Protein AF-A0A3N7GRU8-F1 (afdb_monomer_lite)

Radius of gyration: 23.76 Å; chains: 1; bounding box: 49×45×77 Å

Structure (mmCIF, N/CA/C/O backbone):
data_AF-A0A3N7GRU8-F1
#
_entry.id   AF-A0A3N7GRU8-F1
#
loop_
_atom_site.group_PDB
_atom_site.id
_atom_site.type_symbol
_atom_site.label_atom_id
_atom_site.label_alt_id
_atom_site.label_comp_id
_atom_site.label_asym_id
_atom_site.label_entity_id
_atom_site.label_seq_id
_atom_site.pdbx_PDB_ins_code
_atom_site.Cartn_x
_atom_site.Cartn_y
_atom_site.Cartn_z
_atom_site.occupancy
_atom_site.B_iso_or_equiv
_atom_site.auth_seq_id
_atom_site.auth_comp_id
_atom_site.auth_asym_id
_atom_site.auth_atom_id
_atom_site.pdbx_PDB_model_num
ATOM 1 N N . MET A 1 1 ? 17.981 -26.251 4.795 1.00 29.33 1 MET A N 1
ATOM 2 C CA . MET A 1 1 ? 17.442 -25.760 6.079 1.00 29.33 1 MET A CA 1
ATOM 3 C C . MET A 1 1 ? 16.921 -24.358 5.815 1.00 29.33 1 MET A C 1
ATOM 5 O O . MET A 1 1 ? 17.689 -23.409 5.862 1.00 29.33 1 MET A O 1
ATOM 9 N N . GLU A 1 2 ? 15.666 -24.255 5.375 1.00 25.30 2 GLU A N 1
ATOM 10 C CA . GLU A 1 2 ? 15.032 -22.974 5.049 1.00 25.30 2 GLU A CA 1
ATOM 11 C C . GLU A 1 2 ? 14.758 -22.205 6.341 1.00 25.30 2 GLU A C 1
ATOM 13 O O . GLU A 1 2 ? 13.926 -22.610 7.155 1.00 25.30 2 GLU A O 1
ATOM 18 N N . PHE A 1 3 ? 15.445 -21.082 6.529 1.00 23.91 3 PHE A N 1
ATOM 19 C CA . PHE A 1 3 ? 15.007 -20.066 7.474 1.00 23.91 3 PHE A CA 1
ATOM 20 C C . PHE A 1 3 ? 13.779 -19.379 6.874 1.00 23.91 3 PHE A C 1
ATOM 22 O O . PHE A 1 3 ? 13.880 -18.335 6.238 1.00 23.91 3 PHE A O 1
ATOM 29 N N . ARG A 1 4 ? 12.594 -19.966 7.072 1.00 26.34 4 ARG A N 1
ATOM 30 C CA . 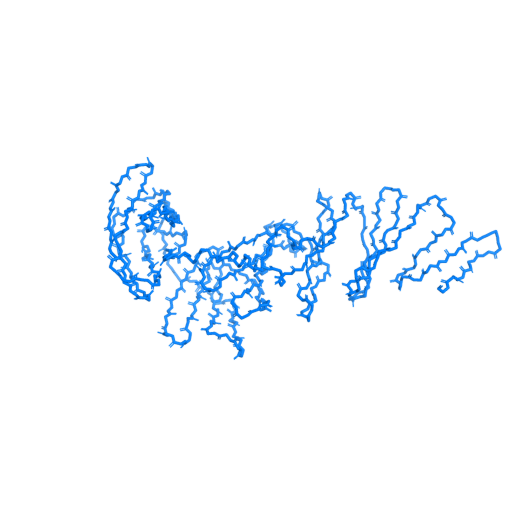ARG A 1 4 ? 11.357 -19.191 6.977 1.00 26.34 4 ARG A CA 1
ATOM 31 C C . ARG A 1 4 ? 11.398 -18.183 8.118 1.00 26.34 4 ARG A C 1
ATOM 33 O O . ARG A 1 4 ? 11.125 -18.531 9.267 1.00 26.34 4 ARG A O 1
ATOM 40 N N . LEU A 1 5 ? 11.775 -16.944 7.808 1.00 29.12 5 LEU A N 1
ATOM 41 C CA . LEU A 1 5 ? 11.426 -15.789 8.625 1.00 29.12 5 LEU A CA 1
ATOM 42 C C . LEU A 1 5 ? 9.904 -15.809 8.743 1.00 29.12 5 LEU A C 1
ATOM 44 O O . LEU A 1 5 ? 9.182 -15.416 7.833 1.00 29.12 5 LEU A O 1
ATOM 48 N N . LYS A 1 6 ? 9.417 -16.376 9.847 1.00 30.95 6 LYS A N 1
ATOM 49 C CA . LYS A 1 6 ? 8.022 -16.281 10.242 1.00 30.95 6 LYS A CA 1
ATOM 50 C C . LYS A 1 6 ? 7.803 -14.794 10.488 1.00 30.95 6 LYS A C 1
ATOM 52 O O . LYS A 1 6 ? 8.246 -14.286 11.519 1.00 30.95 6 LYS A O 1
ATOM 57 N N . ILE A 1 7 ? 7.242 -14.104 9.493 1.00 37.00 7 ILE A N 1
ATOM 58 C CA . ILE A 1 7 ? 6.755 -12.731 9.623 1.00 37.00 7 ILE A CA 1
ATOM 59 C C . ILE A 1 7 ? 5.981 -12.723 10.937 1.00 37.00 7 ILE A C 1
ATOM 61 O O . ILE A 1 7 ? 5.085 -13.547 11.132 1.00 37.00 7 ILE A O 1
ATOM 65 N N . MET A 1 8 ? 6.456 -11.934 11.901 1.00 41.50 8 MET A N 1
ATOM 66 C CA . MET A 1 8 ? 5.817 -11.847 13.204 1.00 41.50 8 MET A CA 1
ATOM 67 C C . MET A 1 8 ? 4.413 -11.315 12.953 1.00 41.50 8 MET A C 1
ATOM 69 O O . MET A 1 8 ? 4.260 -10.148 12.614 1.00 41.50 8 MET A O 1
ATOM 73 N N . GLU A 1 9 ? 3.411 -12.185 13.055 1.00 50.50 9 GLU A N 1
ATOM 74 C CA . GLU A 1 9 ? 2.016 -11.768 13.081 1.00 50.50 9 GLU A CA 1
ATOM 75 C C . GLU A 1 9 ? 1.869 -10.768 14.229 1.00 50.50 9 GLU A C 1
ATOM 77 O O . GLU A 1 9 ? 2.148 -11.095 15.389 1.00 50.50 9 GLU A O 1
ATOM 82 N N . GLU A 1 10 ? 1.482 -9.535 13.907 1.00 60.38 10 GLU A N 1
ATOM 83 C CA . GLU A 1 10 ? 0.984 -8.609 14.912 1.00 60.38 10 GLU A CA 1
ATOM 84 C C . GLU A 1 10 ? -0.177 -9.300 15.630 1.00 60.38 10 GLU A C 1
ATOM 86 O O . GLU A 1 10 ? -1.157 -9.731 15.023 1.00 60.38 10 GLU A O 1
ATOM 91 N N . ILE A 1 11 ? -0.037 -9.485 16.940 1.00 71.25 11 ILE A N 1
ATOM 92 C CA . ILE A 1 11 ? -1.027 -10.233 17.725 1.00 71.25 11 ILE A CA 1
ATOM 93 C C . ILE A 1 11 ? -2.314 -9.437 17.880 1.00 71.25 11 ILE A C 1
ATOM 95 O O . ILE A 1 11 ? -3.387 -10.007 18.101 1.00 71.25 11 ILE A O 1
ATOM 99 N N . PHE A 1 12 ? -2.211 -8.117 17.771 1.00 81.31 12 PHE A N 1
ATOM 100 C CA . PHE A 1 12 ? -3.354 -7.237 17.742 1.00 81.31 12 PHE A CA 1
ATOM 101 C C . PHE A 1 12 ? -3.076 -5.981 16.917 1.00 81.31 12 PHE A C 1
ATOM 103 O O . PHE A 1 12 ? -1.952 -5.484 16.895 1.00 81.31 12 PHE A O 1
ATOM 110 N N . THR A 1 13 ? -4.140 -5.446 16.325 1.00 86.88 13 THR A N 1
ATOM 111 C CA . THR A 1 13 ? -4.156 -4.198 15.555 1.00 86.88 13 THR A CA 1
ATOM 112 C C . THR A 1 13 ? -5.256 -3.303 16.113 1.00 86.88 13 THR A C 1
ATOM 114 O O . THR A 1 13 ? -6.341 -3.791 16.442 1.00 86.88 13 THR A O 1
ATOM 117 N N . ILE A 1 14 ? -4.987 -2.001 16.226 1.00 89.31 14 ILE A N 1
ATOM 118 C CA . ILE A 1 14 ? -5.961 -0.999 16.676 1.00 89.31 14 ILE A CA 1
ATOM 119 C C . ILE A 1 14 ? -6.369 -0.141 15.483 1.00 89.31 14 ILE A C 1
ATOM 121 O O . ILE A 1 14 ? -5.513 0.449 14.831 1.00 89.31 14 ILE A O 1
ATOM 125 N N . LEU A 1 15 ? -7.673 -0.067 15.230 1.00 90.06 15 LEU A N 1
ATOM 126 C CA . LEU A 1 15 ? -8.269 0.669 14.124 1.00 90.06 15 LEU A CA 1
ATOM 127 C C . LEU A 1 15 ? -9.343 1.653 14.611 1.00 90.06 15 LEU A C 1
ATOM 129 O O . LEU A 1 15 ? -10.110 1.309 15.509 1.00 90.06 15 LEU A O 1
ATOM 133 N N . PRO A 1 16 ? -9.448 2.852 14.022 1.00 91.38 16 PRO A N 1
ATOM 134 C CA . PRO A 1 16 ? -8.510 3.405 13.047 1.00 91.38 16 PRO A CA 1
ATOM 135 C C . PRO A 1 16 ? -7.148 3.690 13.707 1.00 91.38 16 PRO A C 1
ATOM 137 O O . PRO A 1 16 ? -7.087 3.996 14.897 1.00 91.38 16 PRO A O 1
ATOM 140 N N . SER A 1 17 ? -6.050 3.636 12.957 1.00 91.25 17 SER A N 1
ATOM 141 C CA . SER A 1 17 ? -4.728 4.047 13.463 1.00 91.25 17 SER A CA 1
ATOM 142 C C . SER A 1 17 ? -4.674 5.550 13.755 1.00 91.25 17 SER A C 1
ATOM 144 O O . SER A 1 17 ? -3.865 6.014 14.559 1.00 91.25 17 SER A O 1
ATOM 146 N N . ARG A 1 18 ? -5.580 6.329 13.157 1.00 92.00 18 ARG A N 1
ATOM 147 C CA . ARG A 1 18 ? -5.782 7.750 13.441 1.00 92.00 18 ARG A CA 1
ATOM 148 C C . ARG A 1 18 ? -7.270 8.049 13.583 1.00 92.00 18 ARG A C 1
ATOM 150 O O . ARG A 1 18 ? -8.024 7.902 12.631 1.00 92.00 18 ARG A O 1
ATOM 157 N N . GLY A 1 19 ? -7.717 8.477 14.756 1.00 91.00 19 GLY A N 1
ATOM 158 C CA . GLY A 1 19 ? -9.131 8.738 15.040 1.00 91.00 19 GLY A CA 1
ATOM 159 C C . GLY A 1 19 ? -9.387 10.092 15.686 1.00 91.00 19 GLY A C 1
ATOM 160 O O . GLY A 1 19 ? -8.471 10.876 15.932 1.00 91.00 19 GLY A O 1
ATOM 161 N N . TYR A 1 20 ? -10.657 10.362 15.968 1.00 90.25 20 TYR A N 1
ATOM 162 C CA . TYR A 1 20 ? -11.122 11.596 16.609 1.00 90.25 20 TYR A CA 1
ATOM 163 C C . TYR A 1 20 ? -11.608 11.337 18.041 1.00 90.25 20 TYR A C 1
ATOM 165 O O . TYR A 1 20 ? -11.943 10.212 18.401 1.00 90.25 20 TYR A O 1
ATOM 173 N N . GLN A 1 21 ? -11.707 12.385 18.866 1.00 88.06 21 GLN A N 1
ATOM 174 C CA . GLN A 1 21 ? -12.034 12.260 20.301 1.00 88.06 21 GLN A CA 1
ATOM 175 C C . GLN A 1 21 ? -13.398 11.616 20.603 1.00 88.06 21 GLN A C 1
ATOM 177 O O . GLN A 1 21 ? -13.649 11.195 21.728 1.00 88.06 21 GLN A O 1
ATOM 182 N N . ASN A 1 22 ? -14.317 11.614 19.638 1.00 86.69 22 ASN A N 1
ATOM 183 C CA . ASN A 1 22 ? -15.662 11.056 19.770 1.00 86.69 22 ASN A CA 1
ATOM 184 C C . ASN A 1 22 ? -15.859 9.754 18.976 1.00 86.69 22 ASN A C 1
ATOM 186 O O . ASN A 1 22 ? -17.000 9.348 18.763 1.00 86.69 22 ASN A O 1
ATOM 190 N N . GLU A 1 23 ? -14.777 9.131 18.512 1.00 85.94 23 GLU A N 1
ATOM 191 C CA . GLU A 1 23 ? -14.817 7.855 17.801 1.00 85.94 23 GLU A CA 1
ATOM 192 C C . GLU A 1 23 ? -14.491 6.674 18.718 1.00 85.94 23 GLU A C 1
ATOM 194 O O . GLU A 1 23 ? -13.892 6.822 19.782 1.00 85.94 23 GLU A O 1
ATOM 199 N N . LYS A 1 24 ? -14.908 5.482 18.285 1.00 85.38 24 LYS A N 1
ATOM 200 C CA . LYS A 1 24 ? -14.564 4.216 18.932 1.00 85.38 24 LYS A CA 1
ATOM 201 C C . LYS A 1 24 ? -13.338 3.630 18.246 1.00 85.38 24 LYS A C 1
ATOM 203 O O . LYS A 1 24 ? -13.230 3.723 17.028 1.00 85.38 24 LYS A O 1
ATOM 208 N N . PHE A 1 25 ? -12.463 2.985 19.007 1.00 87.69 25 PHE A N 1
ATOM 209 C CA . PHE A 1 25 ? -11.350 2.232 18.437 1.00 87.69 25 PHE A CA 1
ATOM 210 C C . PHE A 1 25 ? -11.636 0.736 18.579 1.00 87.69 25 PHE A C 1
ATOM 212 O O . PHE A 1 25 ? -12.027 0.240 19.639 1.00 87.69 25 PHE A O 1
ATOM 219 N N . GLN A 1 26 ? -11.484 0.016 17.479 1.00 88.12 26 GLN A N 1
ATOM 220 C CA . GLN A 1 26 ? -11.642 -1.423 17.378 1.00 88.12 26 GLN A CA 1
ATOM 221 C C . GLN A 1 26 ? -10.275 -2.086 17.499 1.00 88.12 26 GLN A C 1
ATOM 223 O O . GLN A 1 26 ? -9.286 -1.621 16.945 1.00 88.12 26 GLN A O 1
ATOM 228 N N . ILE A 1 27 ? -10.232 -3.196 18.218 1.00 86.25 27 ILE A N 1
ATOM 229 C CA . ILE A 1 27 ? -9.053 -4.028 18.393 1.00 86.25 27 ILE A CA 1
ATOM 230 C C . ILE A 1 27 ? -9.346 -5.365 17.761 1.00 86.25 27 ILE A C 1
ATOM 232 O O . ILE A 1 27 ? -10.199 -6.116 18.244 1.00 86.25 27 ILE A O 1
ATOM 236 N N . LYS A 1 28 ? -8.603 -5.660 16.702 1.00 84.19 28 LYS A N 1
ATOM 237 C CA . LYS A 1 28 ? -8.534 -7.006 16.157 1.00 84.19 28 LYS A CA 1
ATOM 238 C C . LYS A 1 28 ? -7.415 -7.741 16.866 1.00 84.19 28 LYS A C 1
ATOM 240 O O . LYS A 1 28 ? -6.328 -7.187 16.981 1.00 84.19 28 LYS A O 1
ATOM 245 N N . SER A 1 29 ? -7.654 -8.960 17.334 1.00 82.19 29 SER A N 1
ATOM 246 C CA . SER A 1 29 ? -6.589 -9.792 17.891 1.00 82.19 29 SER A CA 1
ATOM 247 C C . SER A 1 29 ? -6.731 -11.243 17.465 1.00 82.19 29 SER A C 1
ATOM 249 O O . SER A 1 29 ? -7.834 -11.781 17.384 1.00 82.19 29 SER A O 1
ATOM 251 N N . SER A 1 30 ? -5.592 -11.884 17.210 1.00 78.06 30 SER A N 1
ATOM 252 C CA . SER A 1 30 ? -5.518 -13.318 16.930 1.00 78.06 30 SER A CA 1
ATOM 253 C C . SER A 1 30 ? -5.540 -14.175 18.199 1.00 78.06 30 SER A C 1
ATOM 255 O O . SER A 1 30 ? -5.560 -15.398 18.096 1.00 78.06 30 SER A O 1
ATOM 257 N N . GLN A 1 31 ? -5.515 -13.565 19.394 1.00 78.69 31 GLN A N 1
ATOM 258 C CA . GLN A 1 31 ? -5.463 -14.279 20.670 1.00 78.69 31 GLN A CA 1
ATOM 259 C C . GLN A 1 31 ? -6.342 -13.631 21.736 1.00 78.69 31 GLN A C 1
ATOM 261 O O . GLN A 1 31 ? -6.412 -12.409 21.866 1.00 78.69 31 GLN A O 1
ATOM 266 N N . SER A 1 32 ? -6.957 -14.462 22.572 1.00 81.69 32 SER A N 1
ATOM 267 C CA . SER A 1 32 ? -7.778 -14.011 23.691 1.00 81.69 32 SER A CA 1
ATOM 268 C C . SER A 1 32 ? -6.979 -13.930 24.995 1.00 81.69 32 SER A C 1
ATOM 270 O O . SER A 1 32 ? -6.086 -14.735 25.257 1.00 81.69 32 SER A O 1
ATOM 272 N N . GLY A 1 33 ? -7.332 -12.972 25.851 1.00 81.75 33 GLY A N 1
ATOM 273 C CA . GLY A 1 33 ? -6.882 -12.902 27.240 1.00 81.75 33 GLY A CA 1
ATOM 274 C C . GLY A 1 33 ? -5.521 -12.248 27.478 1.00 81.75 33 GLY A C 1
ATOM 275 O O . GLY A 1 33 ? -5.103 -12.192 28.637 1.00 81.75 33 GLY A O 1
ATOM 276 N N . GLN A 1 34 ? -4.851 -11.721 26.448 1.00 84.69 34 GLN A N 1
ATOM 277 C CA . GLN A 1 34 ? -3.586 -11.005 26.631 1.00 84.69 34 GLN A CA 1
ATOM 278 C C . GLN A 1 34 ? -3.826 -9.633 27.255 1.00 84.69 34 GLN A C 1
ATOM 280 O O . GLN A 1 34 ? -4.666 -8.877 26.773 1.00 84.69 34 GLN A O 1
ATOM 285 N N . GLU A 1 35 ? -3.085 -9.301 28.315 1.00 89.75 35 GLU A N 1
ATOM 286 C CA . GLU A 1 35 ? -3.116 -7.958 28.895 1.00 89.75 35 GLU A CA 1
ATOM 287 C C . GLU A 1 35 ? -2.269 -7.010 28.036 1.00 89.75 35 GLU A C 1
ATOM 289 O O . GLU A 1 35 ? -1.092 -7.260 27.768 1.00 89.75 35 GLU A O 1
ATOM 294 N N . VAL A 1 36 ? -2.893 -5.928 27.586 1.00 89.56 36 VAL A N 1
ATOM 295 C CA . VAL A 1 36 ? -2.272 -4.872 26.793 1.00 89.56 36 VAL A CA 1
ATOM 296 C C . VAL A 1 36 ? -2.302 -3.593 27.612 1.00 89.56 36 VAL A C 1
ATOM 298 O O . VAL A 1 36 ? -3.345 -3.192 28.132 1.00 89.56 36 VAL A O 1
ATOM 301 N N . HIS A 1 37 ? -1.145 -2.956 27.730 1.00 91.56 37 HIS A N 1
ATOM 302 C CA . HIS A 1 37 ? -0.928 -1.733 28.486 1.00 91.56 37 HIS A CA 1
ATOM 303 C C . HIS A 1 37 ? -0.916 -0.549 27.530 1.00 91.56 37 HIS A C 1
ATOM 305 O O . HIS A 1 37 ? -0.207 -0.561 26.526 1.00 91.56 37 HIS A O 1
ATOM 311 N N . LEU A 1 38 ? -1.698 0.479 27.836 1.00 91.81 38 LEU A N 1
ATOM 312 C CA . LEU A 1 38 ? -1.800 1.672 27.013 1.00 91.81 38 LEU A CA 1
ATOM 313 C C . LEU A 1 38 ? -0.924 2.784 27.585 1.00 91.81 38 LEU A C 1
ATOM 315 O O . LEU A 1 38 ? -1.073 3.139 28.755 1.00 91.81 38 LEU A O 1
ATOM 319 N N . TYR A 1 39 ? -0.082 3.370 26.741 1.00 92.81 39 TYR A N 1
ATOM 320 C CA . TYR A 1 39 ? 0.816 4.465 27.083 1.00 92.81 39 TYR A CA 1
ATOM 321 C C . TYR A 1 39 ? 0.519 5.716 26.263 1.00 92.81 39 TYR A C 1
ATOM 323 O O . TYR A 1 39 ? 0.214 5.625 25.075 1.00 92.81 39 TYR A O 1
ATOM 331 N N . ARG A 1 40 ? 0.680 6.886 26.884 1.00 92.75 40 ARG A N 1
ATOM 332 C CA . ARG A 1 40 ? 0.706 8.201 26.231 1.00 92.75 40 ARG A CA 1
ATOM 333 C C . ARG A 1 40 ? 1.871 8.991 26.804 1.00 92.75 40 ARG A C 1
ATOM 335 O O . ARG A 1 40 ? 1.988 9.102 28.018 1.00 92.75 40 ARG A O 1
ATOM 342 N N . ASN A 1 41 ? 2.736 9.530 25.946 1.00 87.69 41 ASN A N 1
ATOM 343 C CA . ASN A 1 41 ? 3.934 10.275 26.365 1.00 87.69 41 ASN A CA 1
ATOM 344 C C . ASN A 1 41 ? 4.813 9.518 27.390 1.00 87.69 41 ASN A C 1
ATOM 346 O O . ASN A 1 41 ? 5.414 10.129 28.267 1.00 87.69 41 ASN A O 1
ATOM 350 N N . GLY A 1 42 ? 4.867 8.185 27.297 1.00 87.12 42 GLY A N 1
ATOM 351 C CA . GLY A 1 42 ? 5.626 7.325 28.214 1.00 87.12 42 GLY A CA 1
ATOM 352 C C . GLY A 1 42 ? 4.906 6.951 29.517 1.00 87.12 42 GLY A C 1
ATOM 353 O O . GLY A 1 42 ? 5.380 6.069 30.228 1.00 87.12 42 GLY A O 1
ATOM 354 N N . GLU A 1 43 ? 3.748 7.540 29.816 1.00 91.38 43 GLU A N 1
ATOM 355 C CA . GLU A 1 43 ? 2.958 7.218 31.008 1.00 91.38 43 GLU A CA 1
ATOM 356 C C . GLU A 1 43 ? 1.873 6.190 30.693 1.00 91.38 43 GLU A C 1
ATOM 358 O O . GLU A 1 43 ? 1.177 6.304 29.681 1.00 91.38 43 GLU A O 1
ATOM 363 N N . GLN A 1 44 ? 1.705 5.188 31.562 1.00 92.19 44 GLN A N 1
ATOM 364 C CA . GLN A 1 44 ? 0.621 4.219 31.418 1.00 92.19 44 GLN A CA 1
ATOM 365 C C . GLN A 1 44 ? -0.708 4.879 31.803 1.00 92.19 44 GLN A C 1
ATOM 367 O O . GLN A 1 44 ? -0.915 5.264 32.950 1.00 92.19 44 GLN A O 1
ATOM 372 N N . VAL A 1 45 ? -1.626 4.956 30.847 1.00 90.88 45 VAL A N 1
ATOM 373 C CA . VAL A 1 45 ? -2.934 5.616 30.988 1.00 90.88 45 VAL A CA 1
ATOM 374 C C . VAL A 1 45 ? -4.097 4.630 31.034 1.00 90.88 45 VAL A C 1
ATOM 376 O O . VAL A 1 45 ? -5.222 5.009 31.341 1.00 90.88 45 VAL A O 1
ATOM 379 N N . GLY A 1 46 ? -3.846 3.353 30.749 1.00 88.56 46 GLY A N 1
ATOM 380 C CA . GLY A 1 46 ? -4.875 2.326 30.811 1.00 88.56 46 GLY A CA 1
ATOM 381 C C . GLY A 1 46 ? -4.340 0.933 30.532 1.00 88.56 46 GLY A C 1
ATOM 382 O O . GLY A 1 46 ? -3.149 0.738 30.283 1.00 88.56 46 GLY A O 1
ATOM 383 N N . LYS A 1 47 ? -5.240 -0.045 30.588 1.00 89.75 47 LYS A N 1
ATOM 384 C CA . LYS A 1 47 ? -4.981 -1.416 30.155 1.00 89.75 47 LYS A CA 1
ATOM 385 C C . LYS A 1 47 ? -6.274 -2.128 29.791 1.00 89.75 47 LYS A C 1
ATOM 387 O O . LYS A 1 47 ? -7.341 -1.768 30.284 1.00 89.75 47 LYS A O 1
ATOM 392 N N . PHE A 1 48 ? -6.169 -3.155 28.964 1.00 85.75 48 PHE A N 1
ATOM 393 C CA . PHE A 1 48 ? -7.295 -3.982 28.547 1.00 85.75 48 PHE A CA 1
ATOM 394 C C . PHE A 1 48 ? -6.841 -5.414 28.281 1.00 85.75 48 PHE A C 1
ATOM 396 O O . PHE A 1 48 ? -5.647 -5.692 28.212 1.00 85.75 48 PHE A O 1
ATOM 403 N N . LYS A 1 49 ? -7.803 -6.328 28.135 1.00 85.56 49 LYS A N 1
ATOM 404 C CA . LYS A 1 49 ? -7.533 -7.695 27.686 1.00 85.56 49 LYS A CA 1
ATOM 405 C C . LYS A 1 49 ? -8.040 -7.891 26.269 1.00 85.56 49 LYS A C 1
ATOM 407 O O . LYS A 1 49 ? -9.177 -7.513 25.986 1.00 85.56 49 LYS A O 1
ATOM 412 N N . THR A 1 50 ? -7.223 -8.493 25.411 1.00 82.94 50 THR A N 1
ATOM 413 C CA . THR A 1 50 ? -7.653 -8.880 24.066 1.00 82.94 50 THR A CA 1
ATOM 414 C C . THR A 1 50 ? -8.753 -9.938 24.139 1.00 82.94 50 THR A C 1
ATOM 416 O O . THR A 1 50 ? -8.852 -10.709 25.100 1.00 82.94 50 THR A O 1
ATOM 419 N N . ARG A 1 51 ? -9.596 -9.976 23.112 1.00 76.88 51 ARG A N 1
ATOM 420 C CA . ARG A 1 51 ? -10.507 -11.086 22.826 1.00 76.88 51 ARG A CA 1
ATOM 421 C C . ARG A 1 51 ? -10.204 -11.557 21.410 1.00 76.88 51 ARG A C 1
ATOM 423 O O . ARG A 1 51 ? -9.756 -10.750 20.599 1.00 76.88 51 ARG A O 1
ATOM 430 N N . GLU A 1 52 ? -10.421 -12.838 21.142 1.00 69.31 52 GLU A N 1
ATOM 431 C CA . GLU A 1 52 ? -10.316 -13.356 19.776 1.00 69.31 52 GLU A CA 1
ATOM 432 C C . GLU A 1 52 ? -11.275 -12.606 18.843 1.00 69.31 52 GLU A C 1
ATOM 434 O O . GLU A 1 52 ? -12.371 -12.215 19.249 1.00 69.31 52 GLU A O 1
ATOM 439 N N . GLU A 1 53 ? -10.822 -12.405 17.606 1.00 66.81 53 GLU A N 1
ATOM 440 C CA . GLU A 1 53 ? -11.510 -11.681 16.535 1.00 66.81 53 GLU A CA 1
ATOM 441 C C . GLU A 1 53 ? -11.579 -10.173 16.770 1.00 66.81 53 GLU A C 1
ATOM 443 O O . GLU A 1 53 ? -10.637 -9.467 16.410 1.00 66.81 53 GLU A O 1
ATOM 448 N N . LEU A 1 54 ? -12.678 -9.673 17.342 1.00 69.25 54 LEU A N 1
ATOM 449 C CA . LEU A 1 54 ? -12.949 -8.248 17.464 1.00 69.25 54 LEU A CA 1
ATOM 450 C C . LEU A 1 54 ? -13.384 -7.878 18.880 1.00 69.25 54 LEU A C 1
ATOM 452 O O . LEU A 1 54 ? -14.401 -8.337 19.398 1.00 69.25 54 LEU A O 1
ATOM 456 N N . SER A 1 55 ? -12.651 -6.950 19.482 1.00 64.00 55 SER A N 1
ATOM 457 C CA . SER A 1 55 ? -13.086 -6.239 20.681 1.00 64.00 55 SER A CA 1
ATOM 458 C C . SER A 1 55 ? -13.094 -4.746 20.404 1.00 64.00 55 SER A C 1
ATOM 460 O O . SER A 1 55 ? -12.137 -4.210 19.868 1.00 64.00 55 SER A O 1
ATOM 462 N N . SER A 1 56 ? -14.168 -4.044 20.745 1.00 61.84 56 SER A N 1
ATOM 463 C CA . SER A 1 56 ? -14.152 -2.581 20.757 1.00 61.84 56 SER A CA 1
ATOM 464 C C . SER A 1 56 ? -13.648 -2.098 22.106 1.00 61.84 56 SER A C 1
ATOM 466 O O . SER A 1 56 ? -14.151 -2.554 23.138 1.00 61.84 56 SER A O 1
ATOM 468 N N . ILE A 1 57 ? -12.728 -1.138 22.109 1.00 63.03 57 ILE A N 1
ATOM 469 C CA . ILE A 1 57 ? -12.517 -0.325 23.298 1.00 63.03 57 ILE A CA 1
ATOM 470 C C . ILE A 1 57 ? -13.241 0.988 23.098 1.00 63.03 57 ILE A C 1
ATOM 472 O O . ILE A 1 57 ? -12.889 1.814 22.255 1.00 63.03 57 ILE A O 1
ATOM 476 N N . ASP A 1 58 ? -14.255 1.177 23.933 1.00 55.69 58 ASP A N 1
ATOM 477 C CA . ASP A 1 58 ? -14.770 2.502 24.211 1.00 55.69 58 ASP A CA 1
ATOM 478 C C . ASP A 1 58 ? -13.739 3.214 25.079 1.00 55.69 58 ASP A C 1
ATOM 480 O O . ASP A 1 58 ? -13.783 3.209 26.307 1.00 55.69 58 ASP A O 1
ATOM 484 N N . PHE A 1 59 ? -12.778 3.828 24.404 1.00 61.03 59 PHE A N 1
ATOM 485 C CA . PHE A 1 59 ? -11.875 4.813 24.972 1.00 61.03 59 PHE A CA 1
ATOM 486 C C . PHE A 1 59 ? -12.625 6.131 25.188 1.00 61.03 59 PHE A C 1
ATOM 488 O O . PHE A 1 59 ? -12.192 7.202 24.764 1.00 61.03 59 PHE A O 1
ATOM 495 N N . HIS A 1 60 ? -13.792 6.056 25.826 1.00 52.03 60 HIS A N 1
ATOM 496 C CA . HIS A 1 60 ? -14.410 7.235 26.394 1.00 52.03 60 HIS A CA 1
ATOM 497 C C . HIS A 1 60 ? -13.400 7.773 27.415 1.00 52.03 60 HIS A C 1
ATOM 499 O O . HIS A 1 60 ? -12.979 7.039 28.301 1.00 52.03 60 HIS A O 1
ATOM 505 N N . ASP A 1 61 ? -12.933 9.004 27.195 1.00 65.75 61 ASP A N 1
ATOM 506 C CA . ASP A 1 61 ? -11.957 9.754 28.007 1.00 65.75 61 ASP A CA 1
ATOM 507 C C . ASP A 1 61 ? -10.481 9.711 27.573 1.00 65.75 61 ASP A C 1
ATOM 509 O O . ASP A 1 61 ? -9.638 10.331 28.232 1.00 65.75 61 ASP A O 1
ATOM 513 N N . LEU A 1 62 ? -10.129 9.096 26.435 1.00 77.25 62 LEU A N 1
ATOM 514 C CA . LEU A 1 62 ? -8.793 9.336 25.883 1.00 77.25 62 LEU A CA 1
ATOM 515 C C . LEU A 1 62 ? -8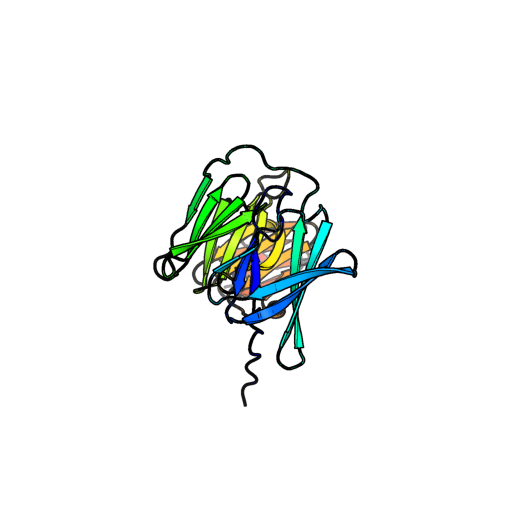.682 10.754 25.303 1.00 77.25 62 LEU A C 1
ATOM 517 O O . LEU A 1 62 ? -9.475 11.205 24.476 1.00 77.25 62 LEU A O 1
ATOM 521 N N . GLN A 1 63 ? -7.668 11.478 25.766 1.00 87.25 63 GLN A N 1
ATOM 522 C CA . GLN A 1 63 ? -7.343 12.810 25.277 1.00 87.25 63 GLN A CA 1
ATOM 523 C C . GLN A 1 63 ? -6.638 12.741 23.918 1.00 87.25 63 GLN A C 1
ATOM 525 O O . GLN A 1 63 ? -6.094 11.718 23.520 1.00 87.25 63 GLN A O 1
ATOM 530 N N . ALA A 1 64 ? -6.586 13.869 23.214 1.00 91.38 64 ALA A N 1
ATOM 531 C CA . ALA A 1 64 ? -5.835 13.950 21.967 1.00 91.38 64 ALA A CA 1
ATOM 532 C C . ALA A 1 64 ? -4.335 13.684 22.186 1.00 91.38 64 ALA A C 1
ATOM 534 O O . ALA A 1 64 ? -3.748 14.161 23.161 1.00 91.38 64 ALA A O 1
ATOM 535 N N . GLY A 1 65 ? -3.701 12.956 21.275 1.00 92.81 65 GLY A N 1
ATOM 536 C CA . GLY A 1 65 ? -2.276 12.646 21.321 1.00 92.81 65 GLY A CA 1
ATOM 537 C C . GLY A 1 65 ? -1.933 11.291 20.716 1.00 92.81 65 GLY A C 1
ATOM 538 O O . GLY A 1 65 ? -2.801 10.579 20.212 1.00 92.81 65 GLY A O 1
ATOM 539 N N . SER A 1 66 ? -0.648 10.953 20.778 1.00 94.25 66 SER A N 1
ATOM 540 C CA . SER A 1 66 ? -0.117 9.673 20.312 1.00 94.25 66 SER A CA 1
ATOM 541 C C . SER A 1 66 ? -0.124 8.646 21.435 1.00 94.25 66 SER A C 1
ATOM 543 O O . SER A 1 66 ? 0.281 8.936 22.565 1.00 94.25 66 SER A O 1
ATOM 545 N N . TYR A 1 67 ? -0.558 7.442 21.095 1.00 93.12 67 TYR A N 1
ATOM 546 C CA . TYR A 1 67 ? -0.686 6.322 22.005 1.00 93.12 67 TYR A CA 1
ATOM 547 C C . TYR A 1 67 ? 0.108 5.122 21.508 1.00 93.12 67 TYR A C 1
ATOM 549 O O . TYR A 1 67 ? 0.175 4.856 20.307 1.00 93.12 67 TYR A O 1
ATOM 557 N N . SER A 1 68 ? 0.643 4.364 22.459 1.00 93.00 68 SER A N 1
ATOM 558 C CA . SER A 1 68 ? 1.255 3.060 22.220 1.00 93.00 68 SER A CA 1
ATOM 559 C C . SER A 1 68 ? 0.563 2.027 23.096 1.00 93.00 68 SER A C 1
ATOM 561 O O . SER A 1 68 ? 0.590 2.120 24.322 1.00 93.00 68 SER A O 1
ATOM 563 N N . ALA A 1 69 ? -0.069 1.039 22.478 1.00 91.12 69 ALA A N 1
ATOM 564 C CA . ALA A 1 69 ? -0.574 -0.145 23.152 1.00 91.12 69 ALA A CA 1
ATOM 565 C C . ALA A 1 69 ? 0.514 -1.216 23.110 1.00 91.12 69 ALA A C 1
ATOM 567 O O . ALA A 1 69 ? 0.978 -1.553 22.027 1.00 91.12 69 ALA A O 1
ATOM 568 N N . ILE A 1 70 ? 0.942 -1.722 24.264 1.00 91.50 70 ILE A N 1
ATOM 569 C CA . ILE A 1 70 ? 2.099 -2.610 24.398 1.00 91.50 70 ILE A CA 1
ATOM 570 C C . ILE A 1 70 ? 1.701 -3.880 25.149 1.00 91.50 70 ILE A C 1
ATOM 572 O O . ILE A 1 70 ? 1.040 -3.822 26.185 1.00 91.50 70 ILE A O 1
ATOM 576 N N . THR A 1 71 ? 2.149 -5.033 24.663 1.00 89.31 71 THR A N 1
ATOM 577 C CA . THR A 1 71 ? 2.102 -6.299 25.403 1.00 89.31 71 THR A CA 1
ATOM 578 C C . THR A 1 71 ? 3.424 -7.046 25.269 1.00 89.31 71 THR A C 1
ATOM 580 O O . THR A 1 71 ? 4.208 -6.789 24.353 1.00 89.31 71 THR A O 1
ATOM 583 N N . ILE A 1 72 ? 3.690 -7.962 26.196 1.00 86.06 72 ILE A N 1
ATOM 584 C CA . ILE A 1 72 ? 4.874 -8.820 26.161 1.00 86.06 72 ILE A CA 1
ATOM 585 C C . ILE A 1 72 ? 4.400 -10.247 25.948 1.00 86.06 72 ILE A C 1
ATOM 587 O O . ILE A 1 72 ? 3.710 -10.813 26.794 1.00 86.06 72 ILE A O 1
ATOM 591 N N . GLN A 1 73 ? 4.823 -10.852 24.844 1.00 79.56 73 GLN A N 1
ATOM 592 C CA . GLN A 1 73 ? 4.529 -12.246 24.556 1.00 79.56 73 GLN A CA 1
ATOM 593 C C . GLN A 1 73 ? 5.821 -12.997 24.246 1.00 79.56 73 GLN A C 1
ATOM 595 O O . GLN A 1 73 ? 6.611 -12.579 23.403 1.00 79.56 73 GLN A O 1
ATOM 600 N N . ASN A 1 74 ? 6.054 -14.113 24.942 1.00 81.69 74 ASN A N 1
ATOM 601 C CA . ASN A 1 74 ? 7.245 -14.954 24.759 1.00 81.69 74 ASN A CA 1
ATOM 602 C C . ASN A 1 74 ? 8.568 -14.162 24.833 1.00 81.69 74 ASN A C 1
ATOM 604 O O . ASN A 1 74 ? 9.493 -14.402 24.059 1.00 81.69 74 ASN A O 1
ATOM 608 N N . GLY A 1 75 ? 8.638 -13.175 25.734 1.00 79.00 75 GLY A N 1
ATOM 609 C CA . GLY A 1 75 ? 9.806 -12.303 25.900 1.00 79.00 75 GLY A CA 1
ATOM 610 C C . GLY A 1 75 ? 9.989 -11.244 24.806 1.00 79.00 75 GLY A C 1
ATOM 611 O O . GLY A 1 75 ? 10.980 -10.521 24.839 1.00 79.00 75 GLY A O 1
ATOM 612 N N . LYS A 1 76 ? 9.055 -11.124 23.853 1.00 82.06 76 LYS A N 1
ATOM 613 C CA . LYS A 1 76 ? 9.048 -10.076 22.829 1.00 82.06 76 LYS A CA 1
ATOM 614 C C . LYS A 1 76 ? 8.031 -8.997 23.169 1.00 82.06 76 LYS A C 1
ATOM 616 O O . LYS A 1 76 ? 6.879 -9.300 23.474 1.00 82.06 76 LYS A O 1
ATOM 621 N N . THR A 1 77 ? 8.461 -7.746 23.070 1.00 83.56 77 THR A N 1
ATOM 622 C CA . THR A 1 77 ? 7.572 -6.587 23.141 1.00 83.56 77 THR A CA 1
ATOM 623 C C . THR A 1 77 ? 6.860 -6.426 21.809 1.00 83.56 77 THR A C 1
ATOM 625 O O . THR A 1 77 ? 7.503 -6.352 20.763 1.00 83.56 77 THR A O 1
ATOM 628 N N . LEU A 1 78 ? 5.538 -6.367 21.860 1.00 84.19 78 LEU A N 1
ATOM 629 C CA . LEU A 1 78 ? 4.675 -6.110 20.718 1.00 84.19 78 LEU A CA 1
ATOM 630 C C . LEU A 1 78 ? 3.922 -4.821 20.978 1.00 84.19 78 LEU A C 1
ATOM 632 O O . LEU A 1 78 ? 3.473 -4.585 22.102 1.00 84.19 78 LEU A O 1
ATOM 636 N N . SER A 1 79 ? 3.792 -3.996 19.947 1.00 87.75 79 SER A N 1
ATOM 637 C CA . SER A 1 79 ? 3.201 -2.675 20.081 1.00 87.75 79 SER A CA 1
ATOM 638 C C . SER A 1 79 ? 2.334 -2.319 18.887 1.00 87.75 79 SER A C 1
ATOM 640 O O . SER A 1 79 ? 2.784 -2.483 17.758 1.00 87.75 79 SER A O 1
ATOM 642 N N . ALA A 1 80 ? 1.164 -1.739 19.143 1.00 88.00 80 ALA A N 1
ATOM 643 C CA . ALA A 1 80 ? 0.381 -1.027 18.140 1.00 88.00 80 ALA A CA 1
ATOM 644 C C . ALA A 1 80 ? 0.341 0.460 18.504 1.00 88.00 80 ALA A C 1
ATOM 646 O O . ALA A 1 80 ? 0.051 0.819 19.649 1.00 88.00 80 ALA A O 1
ATOM 647 N N . ASN A 1 81 ? 0.630 1.324 17.534 1.00 90.81 81 ASN A N 1
ATOM 648 C CA . ASN A 1 81 ? 0.571 2.771 17.716 1.00 90.81 81 ASN A CA 1
ATOM 649 C C . ASN A 1 81 ? -0.695 3.327 17.072 1.00 90.81 81 ASN A C 1
ATOM 651 O O . ASN A 1 81 ? -1.073 2.903 15.984 1.00 90.81 81 ASN A O 1
ATOM 655 N N . PHE A 1 82 ? -1.319 4.298 17.729 1.00 91.56 82 PHE A N 1
ATOM 656 C CA . PHE A 1 82 ? -2.449 5.027 17.165 1.00 91.56 82 PHE A CA 1
ATOM 657 C C . PHE A 1 82 ? -2.472 6.475 17.655 1.00 91.56 82 PHE A C 1
ATOM 659 O O . PHE A 1 82 ? -1.809 6.839 18.629 1.00 91.56 82 PHE A O 1
ATOM 666 N N . GLN A 1 83 ? -3.229 7.318 16.965 1.00 93.62 83 GLN A N 1
ATOM 667 C CA . GLN A 1 83 ? -3.310 8.748 17.226 1.00 93.62 83 GLN A CA 1
ATOM 668 C C . GLN A 1 83 ? -4.759 9.188 17.403 1.00 93.62 83 GLN A C 1
ATOM 670 O O . GLN A 1 83 ? -5.640 8.804 16.638 1.00 93.62 83 GLN A O 1
ATOM 675 N N . ILE A 1 84 ? -4.990 10.046 18.394 1.00 92.44 84 ILE A N 1
ATOM 676 C CA . ILE A 1 84 ? -6.261 10.738 18.590 1.00 92.44 84 ILE A CA 1
ATOM 677 C C . ILE A 1 84 ? -6.056 12.210 18.258 1.00 92.44 84 ILE A C 1
ATOM 679 O O . ILE A 1 84 ? -5.288 12.910 18.920 1.00 92.44 84 ILE A O 1
ATOM 683 N N . GLU A 1 85 ? -6.755 12.692 17.242 1.00 92.44 85 GLU A N 1
ATOM 684 C CA . GLU A 1 85 ? -6.722 14.091 16.838 1.00 92.44 85 GLU A CA 1
ATOM 685 C C . GLU A 1 85 ? -7.417 14.994 17.865 1.00 92.44 85 GLU A C 1
ATOM 687 O O . GLU A 1 85 ? -8.434 14.599 18.443 1.00 92.44 85 GLU A O 1
ATOM 692 N N . PRO A 1 86 ? -6.947 16.242 18.063 1.00 92.06 86 PRO A N 1
ATOM 693 C CA . PRO A 1 86 ? -7.618 17.251 18.886 1.00 92.06 86 PRO A CA 1
ATOM 694 C C . PRO A 1 86 ? -8.844 17.841 18.170 1.00 92.06 86 PRO A C 1
ATOM 696 O O . PRO A 1 86 ? -9.023 19.054 18.090 1.00 92.06 86 PRO A O 1
ATOM 699 N N . ALA A 1 87 ? -9.688 16.972 17.621 1.00 89.25 87 ALA A N 1
ATOM 700 C CA . ALA A 1 87 ? -10.889 17.318 16.888 1.00 89.25 87 ALA A CA 1
ATOM 701 C C . ALA A 1 87 ? -11.994 16.293 17.159 1.00 89.25 87 ALA A C 1
ATOM 703 O O . ALA A 1 87 ? -11.746 15.145 17.538 1.00 89.25 87 ALA A O 1
ATOM 704 N N . LYS A 1 88 ? -13.235 16.726 16.936 1.00 86.62 88 LYS A N 1
ATOM 705 C CA . LYS A 1 88 ? -14.418 15.870 16.951 1.00 86.62 88 LYS A CA 1
ATOM 706 C C . LYS A 1 88 ? -14.968 15.766 15.544 1.00 86.62 88 LYS A C 1
ATOM 708 O O . LYS A 1 88 ? -15.048 16.763 14.827 1.00 86.62 88 LYS A O 1
ATOM 713 N N . ARG A 1 89 ? -15.384 14.565 15.177 1.00 83.81 89 ARG A N 1
ATOM 714 C CA . ARG A 1 89 ? -16.008 14.308 13.894 1.00 83.81 89 ARG A CA 1
ATOM 715 C C . ARG A 1 89 ? -17.512 14.470 14.000 1.00 83.81 89 ARG A C 1
ATOM 717 O O . ARG A 1 89 ? -18.164 13.764 14.767 1.00 83.81 89 ARG A O 1
ATOM 724 N N . PHE A 1 90 ? -18.054 15.372 13.196 1.00 80.56 90 PHE A N 1
ATOM 725 C CA . PHE A 1 90 ? -19.487 15.575 13.050 1.00 80.56 90 PHE A CA 1
ATOM 726 C C . PHE A 1 90 ? -19.873 15.366 11.587 1.00 80.56 90 PHE A C 1
ATOM 728 O O . PHE A 1 90 ? -19.220 15.905 10.698 1.00 80.56 90 PHE A O 1
ATOM 735 N N . GLY A 1 91 ? -20.937 14.600 11.345 1.00 74.25 91 GLY A N 1
ATOM 736 C CA . GLY A 1 91 ? -21.487 14.384 10.007 1.00 74.25 91 GLY A CA 1
ATOM 737 C C . GLY A 1 91 ? -21.128 13.041 9.367 1.00 74.25 91 GLY A C 1
ATOM 738 O O . GLY A 1 91 ? -20.386 12.224 9.914 1.00 74.25 91 GLY A O 1
ATOM 739 N N . SER A 1 92 ? -21.725 12.815 8.199 1.00 73.31 92 SER A N 1
ATOM 740 C CA . SER A 1 92 ? -21.551 11.629 7.364 1.00 73.31 92 SER A CA 1
ATOM 741 C C . SER A 1 92 ? -20.561 11.893 6.232 1.00 73.31 92 SER A C 1
ATOM 743 O O . SER A 1 92 ? -20.412 13.022 5.774 1.00 73.31 92 SER A O 1
ATOM 745 N N . SER A 1 93 ? -19.929 10.830 5.748 1.00 86.19 93 SER A N 1
ATOM 746 C CA . SER A 1 93 ? -19.113 10.854 4.533 1.00 86.19 93 SER A CA 1
ATOM 747 C C . SER A 1 93 ? -19.915 10.322 3.349 1.00 86.19 93 SER A C 1
ATOM 749 O O . SER A 1 93 ? -20.952 9.685 3.544 1.00 86.19 93 SER A O 1
ATOM 751 N N . THR A 1 94 ? -19.443 10.558 2.128 1.00 91.75 94 THR A N 1
ATOM 752 C CA . THR A 1 94 ? -20.072 10.028 0.910 1.00 91.75 94 THR A CA 1
ATOM 753 C C . THR A 1 94 ? -19.272 8.860 0.346 1.00 91.75 94 THR A C 1
ATOM 755 O O . THR A 1 94 ? -18.039 8.848 0.404 1.00 91.75 94 THR A O 1
ATOM 758 N N . VAL A 1 95 ? -19.991 7.859 -0.169 1.00 95.00 95 VAL A N 1
ATOM 759 C CA . VAL A 1 95 ? -19.396 6.690 -0.828 1.00 95.00 95 VAL A CA 1
ATOM 760 C C . VAL A 1 95 ? -18.755 7.140 -2.137 1.00 95.00 95 VAL A C 1
ATOM 762 O O . VAL A 1 95 ? -19.374 7.862 -2.918 1.00 95.00 95 VAL A O 1
ATOM 765 N N . LYS A 1 96 ? -17.513 6.711 -2.362 1.00 94.62 96 LYS A N 1
ATOM 766 C CA . LYS A 1 96 ? -16.740 6.972 -3.578 1.00 94.62 96 LYS A CA 1
ATOM 767 C C . LYS A 1 96 ? -16.724 5.750 -4.487 1.00 94.62 96 LYS A C 1
ATOM 769 O O . LYS A 1 96 ? -17.036 5.879 -5.664 1.00 94.62 96 LYS A O 1
ATOM 774 N N . ASN A 1 97 ? -16.338 4.592 -3.954 1.00 95.94 97 ASN A N 1
ATOM 775 C CA . ASN A 1 97 ? -16.253 3.350 -4.718 1.00 95.94 97 ASN A CA 1
ATOM 776 C C . ASN A 1 97 ? -16.306 2.123 -3.794 1.00 95.94 97 ASN A C 1
ATOM 778 O O . ASN A 1 97 ? -16.055 2.245 -2.594 1.00 95.94 97 ASN A O 1
ATOM 782 N N . CYS A 1 98 ? -16.585 0.952 -4.361 1.00 96.50 98 CYS A N 1
ATOM 783 C CA . CYS A 1 98 ? -16.558 -0.333 -3.668 1.00 96.50 98 CYS A CA 1
ATOM 784 C C . CYS A 1 98 ? -15.716 -1.331 -4.470 1.00 96.50 98 CYS A C 1
ATOM 786 O O . CYS A 1 98 ? -15.824 -1.371 -5.693 1.00 96.50 98 CYS A O 1
ATOM 788 N N . PHE A 1 99 ? -14.915 -2.143 -3.785 1.00 96.81 99 PHE A N 1
ATOM 789 C CA . PHE A 1 99 ? -14.055 -3.156 -4.398 1.00 96.81 99 PHE A CA 1
ATOM 790 C C . PHE A 1 99 ? -14.331 -4.517 -3.761 1.00 96.81 99 PHE A C 1
ATOM 792 O O . PHE A 1 99 ? -14.286 -4.643 -2.535 1.00 96.81 99 PHE A O 1
ATOM 799 N N . VAL A 1 100 ? -14.609 -5.504 -4.611 1.00 95.00 100 VAL A N 1
ATOM 800 C CA . VAL A 1 100 ? -14.867 -6.908 -4.267 1.00 95.00 100 VAL A CA 1
ATOM 801 C C . VAL A 1 100 ? -13.945 -7.787 -5.115 1.00 95.00 100 VAL A C 1
ATOM 803 O O . VAL A 1 100 ? -13.622 -7.411 -6.243 1.00 95.00 100 VAL A O 1
ATOM 806 N N . PHE A 1 101 ? -13.504 -8.928 -4.584 1.00 92.56 101 PHE A N 1
ATOM 807 C CA . PHE A 1 101 ? -12.537 -9.807 -5.251 1.00 92.56 101 PHE A CA 1
ATOM 808 C C . PHE A 1 101 ? -12.939 -11.275 -5.079 1.00 92.56 101 PHE A C 1
ATOM 810 O O . PHE A 1 101 ? -13.180 -11.699 -3.955 1.00 92.56 101 PHE A O 1
ATOM 817 N N . ASP A 1 102 ? -12.941 -12.056 -6.164 1.00 85.62 102 ASP A N 1
ATOM 818 C CA . ASP A 1 102 ? -13.480 -13.431 -6.174 1.00 85.62 102 ASP A CA 1
ATOM 819 C C . ASP A 1 102 ? -12.776 -14.393 -5.191 1.00 85.62 102 ASP A C 1
ATOM 821 O O . ASP A 1 102 ? -13.419 -15.259 -4.606 1.00 85.62 102 ASP A O 1
ATOM 825 N N . ASP A 1 103 ? -11.472 -14.204 -4.953 1.00 84.88 103 ASP A N 1
ATOM 826 C CA . ASP A 1 103 ? -10.652 -15.060 -4.076 1.00 84.88 103 ASP A CA 1
ATOM 827 C C . ASP A 1 103 ? -10.071 -14.291 -2.874 1.00 84.88 103 ASP A C 1
ATOM 829 O O . ASP A 1 103 ? -8.868 -14.364 -2.590 1.00 84.88 103 ASP A O 1
ATOM 833 N N . CYS A 1 104 ? -10.870 -13.450 -2.217 1.00 86.50 104 CYS A N 1
ATOM 834 C CA . CYS A 1 104 ? -10.464 -12.787 -0.979 1.00 86.50 104 CYS A CA 1
ATOM 835 C C . CYS A 1 104 ? -11.619 -12.682 0.018 1.00 86.50 104 CYS A C 1
ATOM 837 O O . CYS A 1 104 ? -12.726 -12.318 -0.349 1.00 86.50 104 CYS A O 1
ATOM 839 N N . ASP A 1 105 ? -11.324 -12.894 1.302 1.00 89.50 105 ASP A N 1
ATOM 840 C CA . ASP A 1 105 ? -12.290 -12.720 2.393 1.00 89.50 105 ASP A CA 1
ATOM 841 C C . ASP A 1 105 ? -12.593 -11.236 2.698 1.00 89.50 105 ASP A C 1
ATOM 843 O O . ASP A 1 105 ? -13.362 -10.951 3.618 1.00 89.50 105 ASP A O 1
ATOM 847 N N . TYR A 1 106 ? -11.957 -10.284 2.004 1.00 92.06 106 TYR A N 1
ATOM 848 C CA . TYR A 1 106 ? -12.070 -8.856 2.287 1.00 92.06 106 TYR A CA 1
ATOM 849 C C . TYR A 1 106 ? -12.675 -8.064 1.132 1.00 92.06 106 TYR A C 1
ATOM 851 O O . TYR A 1 106 ? -12.189 -8.092 0.002 1.00 92.06 106 TYR A O 1
ATOM 859 N N . SER A 1 107 ? -13.663 -7.252 1.494 1.00 95.00 107 SER A N 1
ATOM 860 C CA . SER A 1 107 ? -14.279 -6.232 0.654 1.00 95.00 107 SER A CA 1
ATOM 861 C C . SER A 1 107 ? -13.954 -4.834 1.172 1.00 95.00 107 SER A C 1
ATOM 863 O O . SER A 1 107 ? -13.863 -4.604 2.383 1.00 95.00 107 SER A O 1
ATOM 865 N N . PHE A 1 108 ? -13.823 -3.873 0.259 1.00 97.00 108 PHE A N 1
ATOM 866 C CA . PHE A 1 108 ? -13.472 -2.494 0.594 1.00 97.00 108 PHE A CA 1
ATOM 867 C C . PHE A 1 108 ? -14.567 -1.525 0.162 1.00 97.00 108 PHE A C 1
ATOM 869 O O . PHE A 1 108 ? -14.931 -1.473 -1.011 1.00 97.00 108 PHE A O 1
ATOM 876 N N . VAL A 1 109 ? -15.047 -0.698 1.092 1.00 96.88 109 VAL A N 1
ATOM 877 C CA . VAL A 1 109 ? -15.939 0.428 0.775 1.00 96.88 109 VAL A CA 1
ATOM 878 C C . VAL A 1 109 ? -15.181 1.720 1.021 1.00 96.88 109 VAL A C 1
ATOM 880 O O . VAL A 1 109 ? -14.878 2.086 2.158 1.00 96.88 109 VAL A O 1
ATOM 883 N N . VAL A 1 110 ? -14.855 2.419 -0.060 1.00 96.94 110 VAL A N 1
ATOM 884 C CA . VAL A 1 110 ? -14.106 3.667 -0.003 1.00 96.94 110 VAL A CA 1
ATOM 885 C C . VAL A 1 110 ? -15.067 4.837 0.110 1.00 96.94 110 VAL A C 1
ATOM 887 O O . VAL A 1 110 ? -15.916 5.059 -0.754 1.00 96.94 110 VAL A O 1
ATOM 890 N N . MET A 1 111 ? -14.880 5.634 1.151 1.00 94.75 111 MET A N 1
ATOM 891 C CA . MET A 1 111 ? -15.548 6.914 1.346 1.00 94.75 111 MET A CA 1
ATOM 892 C C . MET A 1 111 ? -14.589 8.055 1.007 1.00 94.75 111 MET A C 1
ATOM 894 O O . MET A 1 111 ? -13.384 7.844 0.880 1.00 94.75 111 MET A O 1
ATOM 898 N N . GLN A 1 112 ? -15.079 9.290 0.921 1.00 91.56 112 GLN A N 1
ATOM 899 C CA . GLN A 1 112 ? -14.217 10.460 0.679 1.00 91.56 112 GLN A CA 1
ATOM 900 C C . GLN A 1 112 ? -13.121 10.676 1.737 1.00 91.56 112 GLN A C 1
ATOM 902 O O . GLN A 1 112 ? -12.093 11.276 1.439 1.00 91.56 112 GLN A O 1
ATOM 907 N N . ASP A 1 113 ? -13.330 10.206 2.964 1.00 89.69 113 ASP A N 1
ATOM 908 C CA . ASP A 1 113 ? -12.483 10.521 4.121 1.00 89.69 113 ASP A CA 1
ATOM 909 C C . ASP A 1 113 ? -12.021 9.288 4.918 1.00 89.69 113 ASP A C 1
ATOM 911 O O . ASP A 1 113 ? -11.315 9.430 5.922 1.00 89.69 113 ASP A O 1
ATOM 915 N N . ARG A 1 114 ? -12.433 8.085 4.504 1.00 91.88 114 ARG A N 1
ATOM 916 C CA . ARG A 1 114 ? -12.125 6.826 5.188 1.00 91.88 114 ARG A CA 1
ATOM 917 C C . ARG A 1 114 ? -12.288 5.616 4.272 1.00 91.88 114 ARG A C 1
ATOM 919 O O . ARG A 1 114 ? -13.006 5.672 3.273 1.00 91.88 114 ARG A O 1
ATOM 926 N N . LEU A 1 115 ? -11.705 4.508 4.695 1.00 95.62 115 LEU A N 1
ATOM 927 C CA . LEU A 1 115 ? -11.843 3.190 4.104 1.00 95.62 115 LEU A CA 1
ATOM 928 C C . LEU A 1 115 ? -12.586 2.298 5.090 1.00 95.62 115 LEU A C 1
ATOM 930 O O . LEU A 1 115 ? -12.177 2.191 6.240 1.00 95.62 115 LEU A O 1
ATOM 934 N N . PHE A 1 116 ? -13.645 1.635 4.653 1.00 94.94 116 PHE A N 1
ATOM 935 C CA . PHE A 1 116 ? -14.211 0.506 5.377 1.00 94.94 116 PHE A CA 1
ATOM 936 C C . PHE A 1 116 ? -13.630 -0.791 4.827 1.00 94.94 116 PHE A C 1
ATOM 938 O O . PHE A 1 116 ? -13.534 -0.965 3.612 1.00 94.94 116 PHE A O 1
ATOM 945 N N . ILE A 1 117 ? -13.276 -1.693 5.734 1.00 94.44 117 ILE A N 1
ATOM 946 C CA . ILE A 1 117 ? -12.719 -3.010 5.442 1.00 94.44 117 ILE A CA 1
ATOM 947 C C . ILE A 1 117 ? -13.689 -4.022 6.040 1.00 94.44 117 ILE A C 1
ATOM 949 O O . ILE A 1 117 ? -13.856 -4.093 7.259 1.00 94.44 117 ILE A O 1
ATOM 953 N N . TYR A 1 118 ? -14.369 -4.766 5.182 1.00 92.88 118 TYR A N 1
ATOM 954 C CA . TYR A 1 118 ? -15.344 -5.766 5.583 1.00 92.88 118 TYR A CA 1
ATOM 955 C C . TYR A 1 118 ? -14.744 -7.154 5.405 1.00 92.88 118 TYR A C 1
ATOM 957 O O . TYR A 1 118 ? -14.346 -7.506 4.300 1.00 92.88 118 TYR A O 1
ATOM 965 N N . ASN A 1 119 ? -14.660 -7.926 6.487 1.00 89.44 119 ASN A N 1
ATOM 966 C CA . ASN A 1 119 ? -14.339 -9.345 6.412 1.00 89.44 119 ASN A CA 1
ATOM 967 C C . ASN A 1 119 ? -15.637 -10.125 6.175 1.00 89.44 119 ASN A C 1
ATOM 969 O O . ASN A 1 119 ? -16.487 -10.201 7.064 1.00 89.44 119 ASN A O 1
ATOM 973 N N . GLU A 1 120 ? -15.782 -10.697 4.986 1.00 88.31 120 GLU A N 1
ATOM 974 C CA . GLU A 1 120 ? -16.987 -11.399 4.543 1.00 88.31 120 GLU A CA 1
ATOM 975 C C . GLU A 1 120 ? -17.221 -12.698 5.313 1.00 88.31 120 GLU A C 1
ATOM 977 O O . GLU A 1 120 ? -18.361 -13.067 5.593 1.00 88.31 120 GLU A O 1
ATOM 982 N N . LYS A 1 121 ? -16.140 -13.366 5.722 1.00 86.69 121 LYS A N 1
ATOM 983 C CA . LYS A 1 121 ? -16.198 -14.640 6.438 1.00 86.69 121 LYS A CA 1
ATOM 984 C C . LYS A 1 121 ? -16.675 -14.480 7.879 1.00 86.69 121 LYS A C 1
ATOM 986 O O . LYS A 1 121 ? -17.497 -15.267 8.341 1.00 86.69 121 LYS A O 1
ATOM 991 N N . SER A 1 122 ? -16.154 -13.488 8.600 1.00 84.62 122 SER A N 1
ATOM 992 C CA . SER A 1 122 ? -16.536 -13.222 9.993 1.00 84.62 122 SER A CA 1
ATOM 993 C C . SER A 1 122 ? -17.673 -12.205 10.127 1.00 84.62 122 SER A C 1
ATOM 995 O O . SER A 1 122 ? -18.130 -11.937 11.236 1.00 84.62 122 SER A O 1
ATOM 997 N N . GLY A 1 123 ? -18.110 -11.585 9.026 1.00 86.44 123 GLY A N 1
ATOM 998 C CA . GLY A 1 123 ? -19.095 -10.502 9.034 1.00 86.44 123 GLY A CA 1
ATOM 999 C C . GLY A 1 123 ? -18.617 -9.243 9.766 1.00 86.44 123 GLY A C 1
ATOM 1000 O O . GLY A 1 123 ? -19.428 -8.423 10.200 1.00 86.44 123 GLY A O 1
ATOM 1001 N N . THR A 1 124 ? -17.306 -9.097 9.953 1.00 85.75 124 THR A N 1
ATOM 1002 C CA . THR A 1 124 ? -16.710 -8.031 10.759 1.00 85.75 124 THR A CA 1
ATOM 1003 C C . THR A 1 124 ? -16.447 -6.788 9.920 1.00 85.75 124 THR A C 1
ATOM 1005 O O . THR A 1 124 ? -15.762 -6.855 8.902 1.00 85.75 124 THR A O 1
ATOM 1008 N N . LEU A 1 125 ? -16.938 -5.636 10.382 1.00 89.06 125 LEU A N 1
ATOM 1009 C CA . LEU A 1 125 ? -16.680 -4.337 9.765 1.00 89.06 125 LEU A CA 1
ATOM 1010 C C . LEU A 1 125 ? -15.641 -3.548 10.563 1.00 89.06 125 LEU A C 1
ATOM 1012 O O . LEU A 1 125 ? -15.813 -3.291 11.757 1.00 89.06 125 LEU A O 1
ATOM 1016 N N . LEU A 1 126 ? -14.596 -3.129 9.862 1.00 90.38 126 LEU A N 1
ATOM 1017 C CA . LEU A 1 126 ? -13.513 -2.287 10.348 1.00 90.38 126 LEU A CA 1
ATOM 1018 C C . LEU A 1 126 ? -13.432 -1.021 9.505 1.00 90.38 126 LEU A C 1
ATOM 1020 O O . LEU A 1 126 ? -13.964 -0.968 8.393 1.00 90.38 126 LEU A O 1
ATOM 1024 N N . TYR A 1 127 ? -12.748 -0.000 10.009 1.00 91.06 127 TYR A N 1
ATOM 1025 C CA . TYR A 1 127 ? -12.476 1.186 9.214 1.00 91.06 127 TYR A CA 1
ATOM 1026 C C . TYR A 1 127 ? -11.122 1.810 9.526 1.00 91.06 127 TYR A C 1
ATOM 1028 O O . TYR A 1 127 ? -10.648 1.764 10.659 1.00 91.06 127 TYR A O 1
ATOM 1036 N N . GLU A 1 128 ? -10.549 2.443 8.507 1.00 92.38 128 GLU A N 1
ATOM 1037 C CA . GLU A 1 128 ? -9.405 3.332 8.628 1.00 92.38 128 GLU A CA 1
ATOM 1038 C C . GLU A 1 128 ? -9.751 4.743 8.183 1.00 92.38 128 GLU A C 1
ATOM 1040 O O . GLU A 1 128 ? -10.335 4.950 7.118 1.00 92.38 128 GLU A O 1
ATOM 1045 N N . ASN A 1 129 ? -9.363 5.733 8.979 1.00 89.25 129 ASN A N 1
ATOM 1046 C CA . ASN A 1 129 ? -9.523 7.129 8.588 1.00 89.25 129 ASN A CA 1
ATOM 1047 C C . ASN A 1 129 ? -8.360 7.581 7.709 1.00 89.25 129 ASN A C 1
ATOM 1049 O O . ASN A 1 129 ? -7.270 7.019 7.747 1.00 89.25 129 ASN A O 1
ATOM 1053 N N . HIS A 1 130 ? -8.582 8.651 6.944 1.00 85.94 130 HIS A N 1
ATOM 1054 C CA . HIS A 1 130 ? -7.560 9.276 6.096 1.00 85.94 130 HIS A CA 1
ATOM 1055 C C . HIS A 1 130 ? -6.997 8.373 4.990 1.00 85.94 130 HIS A C 1
ATOM 1057 O O . HIS A 1 130 ? -6.037 8.748 4.320 1.00 85.94 130 HIS A O 1
ATOM 1063 N N . LEU A 1 131 ? -7.638 7.231 4.747 1.00 90.38 131 LEU A N 1
ATOM 1064 C CA . LEU A 1 131 ? -7.340 6.334 3.646 1.00 90.38 131 LEU A CA 1
ATOM 1065 C C . LEU A 1 131 ? -8.519 6.351 2.671 1.00 90.38 131 LEU A C 1
ATOM 1067 O O . LEU A 1 131 ? -9.618 5.928 3.009 1.00 90.38 131 LEU A O 1
ATOM 1071 N N . SER A 1 132 ? -8.310 6.901 1.475 1.00 93.06 132 SER A N 1
ATOM 1072 C CA . SER A 1 132 ? -9.350 7.016 0.440 1.00 93.06 132 SER A CA 1
ATOM 1073 C C . SER A 1 132 ? -8.767 6.779 -0.963 1.00 93.06 132 SER A C 1
ATOM 1075 O O . SER A 1 132 ? -8.709 7.702 -1.790 1.00 93.06 132 SER A O 1
ATOM 1077 N N . PRO A 1 133 ? -8.282 5.555 -1.255 1.00 95.38 133 PRO A N 1
ATOM 1078 C CA . PRO A 1 133 ? -7.751 5.230 -2.577 1.00 95.38 133 PRO A CA 1
ATOM 1079 C C . PRO A 1 133 ? -8.807 5.461 -3.668 1.00 95.38 133 PRO A C 1
ATOM 1081 O O . PRO A 1 133 ? -10.009 5.371 -3.427 1.00 95.38 133 PRO A O 1
ATOM 1084 N N . HIS A 1 134 ? -8.409 5.877 -4.867 1.00 94.25 134 HIS A N 1
ATOM 1085 C CA . HIS A 1 134 ? -9.329 5.904 -6.012 1.00 94.25 134 HIS A CA 1
ATOM 1086 C C . HIS A 1 134 ? -9.365 4.561 -6.744 1.00 94.25 134 HIS A C 1
ATOM 1088 O O . HIS A 1 134 ? -10.372 4.261 -7.378 1.00 94.25 134 HIS A O 1
ATOM 1094 N N . GLU A 1 135 ? -8.319 3.756 -6.584 1.00 95.56 135 GLU A N 1
ATOM 1095 C CA . GLU A 1 135 ? -8.157 2.440 -7.188 1.00 95.56 135 GLU A CA 1
ATOM 1096 C C . GLU A 1 135 ? -7.501 1.495 -6.167 1.00 95.56 135 GLU A C 1
ATOM 1098 O O . GLU A 1 135 ? -6.620 1.900 -5.400 1.00 95.56 135 GLU A O 1
ATOM 1103 N N . ILE A 1 136 ? -7.988 0.255 -6.115 1.00 96.44 136 ILE A N 1
ATOM 1104 C CA . ILE A 1 136 ? -7.453 -0.828 -5.288 1.00 96.44 136 ILE A CA 1
ATOM 1105 C C . ILE A 1 136 ? -7.239 -2.023 -6.206 1.00 96.44 136 ILE A C 1
ATOM 1107 O O . ILE A 1 136 ? -8.193 -2.511 -6.807 1.00 96.44 136 ILE A O 1
ATOM 1111 N N . ILE A 1 137 ? -6.001 -2.501 -6.274 1.00 94.94 137 ILE A N 1
ATOM 1112 C CA . ILE A 1 137 ? -5.622 -3.648 -7.097 1.00 94.94 137 ILE A CA 1
ATOM 1113 C C . ILE A 1 137 ? -5.165 -4.781 -6.184 1.00 94.94 137 ILE A C 1
ATOM 1115 O O . ILE A 1 137 ? -4.406 -4.561 -5.238 1.00 94.94 137 ILE A O 1
ATOM 1119 N N . LYS A 1 138 ? -5.626 -6.003 -6.448 1.00 93.19 138 LYS A N 1
ATOM 1120 C CA . LYS A 1 138 ? -5.181 -7.190 -5.715 1.00 93.19 138 LYS A CA 1
ATOM 1121 C C . LYS A 1 138 ? -3.824 -7.63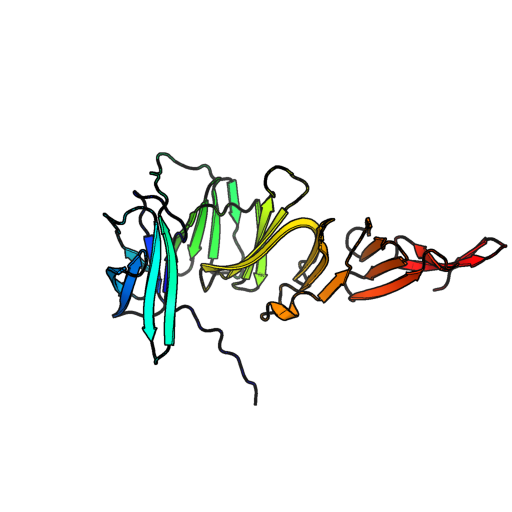9 -6.255 1.00 93.19 138 LYS A C 1
ATOM 1123 O O . LYS A 1 138 ? -3.714 -7.949 -7.431 1.00 93.19 138 LYS A O 1
ATOM 1128 N N . ILE A 1 139 ? -2.821 -7.709 -5.383 1.00 92.75 139 ILE A N 1
ATOM 1129 C CA . ILE A 1 139 ? -1.472 -8.196 -5.717 1.00 92.75 139 ILE A CA 1
ATOM 1130 C C . ILE A 1 139 ? -1.334 -9.683 -5.376 1.00 92.75 139 ILE A C 1
ATOM 1132 O O . ILE A 1 139 ? -0.725 -10.466 -6.097 1.00 92.75 139 ILE A O 1
ATOM 1136 N N . SER A 1 140 ? -1.900 -10.091 -4.240 1.00 88.56 140 SER A N 1
ATOM 1137 C CA . SER A 1 140 ? -2.002 -11.493 -3.821 1.00 88.56 140 SER A CA 1
ATOM 1138 C C . SER A 1 140 ? -3.199 -11.665 -2.881 1.00 88.56 140 SER A C 1
ATOM 1140 O O . SER A 1 140 ? -3.955 -10.720 -2.675 1.00 88.56 140 SER A O 1
ATOM 1142 N N . ASN A 1 141 ? -3.399 -12.851 -2.295 1.00 84.69 141 ASN A N 1
ATOM 1143 C CA . ASN A 1 141 ? -4.583 -13.149 -1.472 1.00 84.69 141 ASN A CA 1
ATOM 1144 C C . ASN A 1 141 ? -4.888 -12.102 -0.389 1.00 84.69 141 ASN A C 1
ATOM 1146 O O . ASN A 1 141 ? -6.053 -11.764 -0.206 1.00 84.69 141 ASN A O 1
ATOM 1150 N N . ASN A 1 142 ? -3.859 -11.579 0.286 1.00 88.31 142 ASN A N 1
ATOM 1151 C CA . ASN A 1 142 ? -4.018 -10.611 1.376 1.00 88.31 142 ASN A CA 1
ATOM 1152 C C . ASN A 1 142 ? -3.287 -9.285 1.135 1.00 88.31 142 ASN A C 1
ATOM 1154 O O . ASN A 1 142 ? -3.310 -8.434 2.017 1.00 88.31 142 ASN A O 1
ATOM 1158 N N . ILE A 1 143 ? -2.629 -9.105 -0.015 1.00 91.94 143 ILE A N 1
ATOM 1159 C CA . ILE A 1 143 ? -1.869 -7.887 -0.316 1.00 91.94 143 ILE A CA 1
ATOM 1160 C C . ILE A 1 143 ? -2.561 -7.119 -1.432 1.00 91.94 143 ILE A C 1
ATOM 1162 O O . ILE A 1 143 ? -2.824 -7.666 -2.505 1.00 91.94 143 ILE A O 1
ATOM 1166 N N . PHE A 1 144 ? -2.794 -5.836 -1.183 1.00 94.50 144 PHE A N 1
ATOM 1167 C CA . PHE A 1 144 ? -3.468 -4.922 -2.092 1.00 94.50 144 PHE A CA 1
ATOM 1168 C C . PHE A 1 144 ? -2.604 -3.698 -2.360 1.00 94.50 144 PHE A C 1
ATOM 1170 O O . PHE A 1 144 ? -1.986 -3.157 -1.446 1.00 94.50 144 PHE A O 1
ATOM 1177 N N . LEU A 1 145 ? -2.594 -3.231 -3.602 1.00 96.06 145 LEU A N 1
ATOM 1178 C CA . LEU A 1 145 ? -2.032 -1.946 -3.977 1.00 96.06 145 LEU A CA 1
ATOM 1179 C C . LEU A 1 145 ? -3.140 -0.894 -3.940 1.00 96.06 145 LEU A C 1
ATOM 1181 O O . LEU A 1 145 ? -4.088 -0.935 -4.721 1.00 96.06 145 LEU A O 1
ATOM 1185 N N . PHE A 1 146 ? -3.010 0.057 -3.026 1.00 96.50 146 PHE A N 1
ATOM 1186 C CA . PHE A 1 146 ? -3.866 1.230 -2.930 1.00 96.50 146 PHE A CA 1
ATOM 1187 C C . PHE A 1 146 ? -3.246 2.375 -3.719 1.00 96.50 146 PHE A C 1
ATOM 1189 O O . PHE A 1 146 ? -2.087 2.725 -3.498 1.00 96.50 146 PHE A O 1
ATOM 1196 N N . ILE A 1 147 ? -4.036 2.984 -4.600 1.00 95.44 147 ILE A N 1
ATOM 1197 C CA . ILE A 1 147 ? -3.610 4.102 -5.441 1.00 95.44 147 ILE A CA 1
ATOM 1198 C C . ILE A 1 147 ? -4.482 5.313 -5.115 1.00 95.44 147 ILE A C 1
ATOM 1200 O O . ILE A 1 147 ? -5.711 5.238 -5.046 1.00 95.44 147 ILE A O 1
ATOM 1204 N N . SER A 1 148 ? -3.844 6.449 -4.856 1.00 93.31 148 SER A N 1
ATOM 1205 C CA . SER A 1 148 ? -4.505 7.710 -4.514 1.00 93.31 148 SER A CA 1
ATOM 1206 C C . SER A 1 148 ? -3.821 8.880 -5.209 1.00 93.31 148 SER A C 1
ATOM 1208 O O . SER A 1 148 ? -2.651 8.796 -5.561 1.00 93.31 148 SER A O 1
ATOM 1210 N N . ASN A 1 149 ? -4.532 9.991 -5.401 1.00 91.19 149 ASN A N 1
ATOM 1211 C CA . ASN A 1 149 ? -3.923 11.177 -6.003 1.00 91.19 149 ASN A CA 1
ATOM 1212 C C . ASN A 1 149 ? -2.966 11.834 -5.005 1.00 91.19 149 ASN A C 1
ATOM 1214 O O . ASN A 1 149 ? -3.306 12.001 -3.830 1.00 91.19 149 ASN A O 1
ATOM 1218 N N . ALA A 1 150 ? -1.806 12.269 -5.486 1.00 86.31 150 ALA A N 1
ATOM 1219 C CA . ALA A 1 150 ? -0.936 13.146 -4.724 1.00 86.31 150 ALA A CA 1
ATOM 1220 C C . ALA A 1 150 ? -1.619 14.504 -4.494 1.00 86.31 150 ALA A C 1
ATOM 1222 O O . ALA A 1 150 ? -2.408 14.993 -5.313 1.00 86.31 150 ALA A O 1
ATOM 1223 N N . SER A 1 151 ? -1.324 15.137 -3.360 1.00 77.69 151 SER A N 1
ATOM 1224 C CA . SER A 1 151 ? -1.907 16.431 -3.019 1.00 77.69 151 SER A CA 1
ATOM 1225 C C . SER A 1 151 ? -1.503 17.499 -4.042 1.00 77.69 151 SER A C 1
ATOM 1227 O O . SER A 1 151 ? -0.327 17.726 -4.313 1.00 77.69 151 SER A O 1
ATOM 1229 N N . GLY A 1 152 ? -2.496 18.178 -4.621 1.00 70.62 152 GLY A N 1
ATOM 1230 C CA . GLY A 1 152 ? -2.278 19.337 -5.493 1.00 70.62 152 GLY A CA 1
ATOM 1231 C C . GLY A 1 152 ? -1.869 19.039 -6.941 1.00 70.62 152 GLY A C 1
ATOM 1232 O O . GLY A 1 152 ? -1.706 19.991 -7.701 1.00 70.62 152 GLY A O 1
ATOM 1233 N N . ASN A 1 153 ? -1.735 17.774 -7.363 1.00 71.06 153 ASN A N 1
ATOM 1234 C CA . ASN A 1 153 ? -1.446 17.447 -8.764 1.00 71.06 153 ASN A CA 1
ATOM 1235 C C . ASN A 1 153 ? -2.043 16.097 -9.183 1.00 71.06 153 ASN A C 1
ATOM 1237 O O . ASN A 1 153 ? -1.592 15.052 -8.729 1.00 71.06 153 ASN A O 1
ATOM 1241 N N . SER A 1 154 ? -3.003 16.114 -10.112 1.00 74.62 154 SER A N 1
ATOM 1242 C CA . SER A 1 154 ? -3.661 14.900 -10.616 1.00 74.62 154 SER A CA 1
ATOM 1243 C C . SER A 1 154 ? -2.758 13.980 -11.442 1.00 74.62 154 SER A C 1
ATOM 1245 O O . SER A 1 154 ? -3.157 12.859 -11.726 1.00 74.62 154 SER A O 1
ATOM 1247 N N . LYS A 1 155 ? -1.564 14.430 -11.855 1.00 84.25 155 LYS A N 1
ATOM 1248 C CA . LYS A 1 155 ? -0.609 13.596 -12.606 1.00 84.25 155 LYS A CA 1
ATOM 1249 C C . LYS A 1 155 ? 0.266 12.715 -11.719 1.00 84.25 155 LYS A C 1
ATOM 1251 O O . LYS A 1 155 ? 0.909 11.805 -12.242 1.00 84.25 155 LYS A O 1
ATOM 1256 N N . PHE A 1 156 ? 0.355 13.041 -10.431 1.00 91.00 156 PHE A N 1
ATOM 1257 C CA . PHE A 1 156 ? 1.139 12.293 -9.462 1.00 91.00 156 PHE A CA 1
ATOM 1258 C C . PHE A 1 156 ? 0.201 11.531 -8.535 1.00 91.00 156 PHE A C 1
ATOM 1260 O O . PHE A 1 156 ? -0.866 12.010 -8.154 1.00 91.00 156 PHE A O 1
ATOM 1267 N N . GLU A 1 157 ? 0.638 10.348 -8.153 1.00 94.88 157 GLU A N 1
ATOM 1268 C CA . GLU A 1 157 ? -0.091 9.396 -7.345 1.00 94.88 157 GLU A CA 1
ATOM 1269 C C . GLU A 1 157 ? 0.767 8.981 -6.147 1.00 94.88 157 GLU A C 1
ATOM 1271 O O . GLU A 1 157 ? 2.003 9.079 -6.151 1.00 94.88 157 GLU A O 1
ATOM 1276 N N . ASN A 1 158 ? 0.080 8.547 -5.098 1.00 94.50 158 ASN A N 1
ATOM 1277 C CA . ASN A 1 158 ? 0.658 7.820 -3.986 1.00 94.50 158 ASN A CA 1
ATOM 1278 C C . ASN A 1 158 ? 0.176 6.377 -4.063 1.00 94.50 158 ASN A C 1
ATOM 1280 O O . ASN A 1 158 ? -1.023 6.118 -4.209 1.00 94.50 158 ASN A O 1
ATOM 1284 N N . PHE A 1 159 ? 1.122 5.469 -3.901 1.00 94.94 159 PHE A N 1
ATOM 1285 C CA . PHE A 1 159 ? 0.938 4.030 -3.938 1.00 94.94 159 PHE A CA 1
ATOM 1286 C C . PHE A 1 159 ? 1.199 3.478 -2.541 1.00 94.94 159 PHE A C 1
ATOM 1288 O O . PHE A 1 159 ? 2.156 3.900 -1.891 1.00 94.94 159 PHE A O 1
ATOM 1295 N N . ALA A 1 160 ? 0.387 2.542 -2.071 1.00 94.25 160 ALA A N 1
ATOM 1296 C CA . ALA A 1 160 ? 0.595 1.900 -0.780 1.00 94.25 160 ALA A CA 1
ATOM 1297 C C . ALA A 1 160 ? 0.268 0.409 -0.846 1.00 94.25 160 ALA A C 1
ATOM 1299 O O . ALA A 1 160 ? -0.775 0.033 -1.371 1.00 94.25 160 ALA A O 1
ATOM 1300 N N . LEU A 1 161 ? 1.142 -0.432 -0.295 1.00 94.25 161 LEU A N 1
ATOM 1301 C CA . LEU A 1 161 ? 0.878 -1.860 -0.141 1.00 94.25 161 LEU A CA 1
ATOM 1302 C C . LEU A 1 161 ? 0.177 -2.111 1.190 1.00 94.25 161 LEU A C 1
ATOM 1304 O O . LEU A 1 161 ? 0.767 -1.920 2.255 1.00 94.25 161 LEU A O 1
ATOM 1308 N N . PHE A 1 162 ? -1.071 -2.550 1.123 1.00 92.81 162 PHE A N 1
ATOM 1309 C CA . PHE A 1 162 ? -1.914 -2.862 2.266 1.00 92.81 162 PHE A CA 1
ATOM 1310 C C . PHE A 1 162 ? -1.984 -4.375 2.492 1.00 92.81 162 PHE A C 1
ATOM 1312 O O . PHE A 1 162 ? -2.339 -5.117 1.576 1.00 92.81 162 PHE A O 1
ATOM 1319 N N . ASP A 1 163 ? -1.672 -4.824 3.709 1.00 90.25 163 ASP A N 1
ATOM 1320 C CA . ASP A 1 163 ? -1.846 -6.214 4.140 1.00 90.25 163 ASP A CA 1
ATOM 1321 C C . ASP A 1 163 ? -3.169 -6.351 4.899 1.00 90.25 163 ASP A C 1
ATOM 1323 O O . ASP A 1 163 ? -3.326 -5.819 5.994 1.00 90.25 163 ASP A O 1
ATOM 1327 N N . ALA A 1 164 ? -4.131 -7.083 4.341 1.00 88.31 164 ALA A N 1
ATOM 1328 C CA . ALA A 1 164 ? -5.444 -7.296 4.948 1.00 88.31 164 ALA A CA 1
ATOM 1329 C C . ALA A 1 164 ? -5.424 -8.261 6.149 1.00 88.31 164 ALA A C 1
ATOM 1331 O O . ALA A 1 164 ? -6.347 -8.270 6.969 1.00 88.31 164 ALA A O 1
ATOM 1332 N N . THR A 1 165 ? -4.363 -9.054 6.303 1.00 83.44 165 THR A N 1
ATOM 1333 C CA . THR A 1 165 ? -4.146 -9.899 7.484 1.00 83.44 165 THR A CA 1
ATOM 1334 C C . THR A 1 165 ? -3.852 -9.015 8.690 1.00 83.44 165 THR A C 1
ATOM 1336 O O . THR A 1 165 ? -4.567 -9.089 9.696 1.00 83.44 165 THR A O 1
ATOM 1339 N N . GLN A 1 166 ? -2.843 -8.149 8.537 1.00 82.94 166 GLN A N 1
ATOM 1340 C CA . GLN A 1 166 ? -2.349 -7.221 9.563 1.00 82.94 166 GLN A CA 1
ATOM 1341 C C . GLN A 1 166 ? -3.179 -5.936 9.659 1.00 82.94 166 GLN A C 1
ATOM 1343 O O . GLN A 1 166 ? -3.140 -5.247 10.672 1.00 82.94 166 GLN A O 1
ATOM 1348 N N . LEU A 1 167 ? -3.970 -5.647 8.623 1.00 87.06 167 LEU A N 1
ATOM 1349 C CA . LEU A 1 167 ? -4.751 -4.424 8.446 1.00 87.06 167 LEU A CA 1
ATOM 1350 C C . LEU A 1 167 ? -3.896 -3.160 8.525 1.00 87.06 167 LEU A C 1
ATOM 1352 O O . LEU A 1 167 ? -4.276 -2.172 9.152 1.00 87.06 167 LEU A O 1
ATOM 1356 N N . SER A 1 168 ? -2.735 -3.204 7.885 1.00 86.81 168 SER A N 1
ATOM 1357 C CA . SER A 1 168 ? -1.741 -2.145 7.948 1.00 86.81 168 SER A CA 1
ATOM 1358 C C . SER A 1 168 ? -1.131 -1.883 6.574 1.00 86.81 168 SER A C 1
ATOM 1360 O O . SER A 1 168 ? -1.134 -2.729 5.675 1.00 86.81 168 SER A O 1
ATOM 1362 N N . ILE A 1 169 ? -0.619 -0.665 6.399 1.00 89.81 169 ILE A N 1
ATOM 1363 C CA . ILE A 1 169 ? 0.198 -0.315 5.241 1.00 89.81 169 ILE A CA 1
ATOM 1364 C C . ILE A 1 169 ? 1.627 -0.771 5.529 1.00 89.81 169 ILE A C 1
ATOM 1366 O O . ILE A 1 169 ? 2.247 -0.324 6.492 1.00 89.81 169 ILE A O 1
ATOM 1370 N N . THR A 1 170 ? 2.147 -1.640 4.671 1.00 87.31 170 THR A N 1
ATOM 1371 C CA . THR A 1 170 ? 3.497 -2.207 4.785 1.00 87.31 170 THR A CA 1
ATOM 1372 C C . THR A 1 170 ? 4.544 -1.367 4.061 1.00 87.31 170 THR A C 1
ATOM 1374 O O . THR A 1 170 ? 5.708 -1.357 4.452 1.00 87.31 170 THR A O 1
ATOM 1377 N N . GLU A 1 171 ? 4.142 -0.644 3.014 1.00 89.94 171 GLU A N 1
ATOM 1378 C CA . GLU A 1 171 ? 5.039 0.170 2.198 1.00 89.94 171 GLU A CA 1
ATOM 1379 C C . GLU A 1 171 ? 4.277 1.292 1.486 1.00 89.94 171 GLU A C 1
ATOM 1381 O O . GLU A 1 171 ? 3.103 1.130 1.150 1.00 89.94 171 GLU A O 1
ATOM 1386 N N . THR A 1 172 ? 4.947 2.424 1.238 1.00 91.94 172 THR A N 1
ATOM 1387 C CA . THR A 1 172 ? 4.376 3.568 0.512 1.00 91.94 172 THR A CA 1
ATOM 1388 C C . THR A 1 172 ? 5.355 4.165 -0.490 1.00 91.94 172 THR A C 1
ATOM 1390 O O . THR A 1 172 ? 6.508 4.428 -0.146 1.00 91.94 172 THR A O 1
ATOM 1393 N N . PHE A 1 173 ? 4.858 4.520 -1.672 1.00 91.75 173 PHE A N 1
ATOM 1394 C CA . PHE A 1 173 ? 5.579 5.253 -2.707 1.00 91.75 173 PHE A CA 1
ATOM 1395 C C . PHE A 1 173 ? 4.833 6.558 -2.994 1.00 91.75 173 PHE A C 1
ATOM 1397 O O . PHE A 1 173 ? 3.780 6.564 -3.627 1.00 91.75 173 PHE A O 1
ATOM 1404 N N . ASN A 1 174 ? 5.369 7.675 -2.499 1.00 92.25 174 ASN A N 1
ATOM 1405 C CA . ASN A 1 174 ? 4.677 8.965 -2.540 1.00 92.25 174 ASN A CA 1
ATOM 1406 C C . ASN A 1 174 ? 5.203 9.884 -3.644 1.00 92.25 174 ASN A C 1
ATOM 1408 O O . ASN A 1 174 ? 6.424 10.009 -3.821 1.00 92.25 174 ASN A O 1
ATOM 1412 N N . ASN A 1 175 ? 4.273 10.603 -4.275 1.00 92.00 175 ASN A N 1
ATOM 1413 C CA . ASN A 1 175 ? 4.506 11.618 -5.302 1.00 92.00 175 ASN A CA 1
ATOM 1414 C C . ASN A 1 175 ? 5.243 11.080 -6.535 1.00 92.00 175 ASN A C 1
ATOM 1416 O O . ASN A 1 175 ? 6.271 11.627 -6.947 1.00 92.00 175 ASN A O 1
ATOM 1420 N N . PHE A 1 176 ? 4.701 10.024 -7.137 1.00 93.62 176 PHE A N 1
ATOM 1421 C CA . PHE A 1 176 ? 5.211 9.461 -8.384 1.00 93.62 176 PHE A CA 1
ATOM 1422 C C . PHE A 1 176 ? 4.182 9.531 -9.509 1.00 93.62 176 PHE A C 1
ATOM 1424 O O . PHE A 1 176 ? 2.984 9.460 -9.281 1.00 93.62 176 PHE A O 1
ATOM 1431 N N . HIS A 1 177 ? 4.652 9.646 -10.741 1.00 92.56 177 HIS A N 1
ATOM 1432 C CA . HIS A 1 177 ? 3.844 9.435 -11.929 1.00 92.56 177 HIS A CA 1
ATOM 1433 C C . HIS A 1 177 ? 3.811 7.939 -12.268 1.00 92.56 177 HIS A C 1
ATOM 1435 O O . HIS A 1 177 ? 4.875 7.326 -12.388 1.00 92.56 177 HIS A O 1
ATOM 1441 N N . LYS A 1 178 ? 2.614 7.360 -12.434 1.00 93.25 178 LYS A N 1
ATOM 1442 C CA . LYS A 1 178 ? 2.439 5.983 -12.923 1.00 93.25 178 LYS A CA 1
ATOM 1443 C C . LYS A 1 178 ? 2.845 5.905 -14.388 1.00 93.25 178 LYS A C 1
ATOM 1445 O O . LYS A 1 178 ? 2.230 6.565 -15.219 1.00 93.25 178 LYS A O 1
ATOM 1450 N N . ILE A 1 179 ? 3.859 5.101 -14.698 1.00 92.94 179 ILE A N 1
ATOM 1451 C CA . ILE A 1 179 ? 4.212 4.776 -16.085 1.00 92.94 179 ILE A CA 1
ATOM 1452 C C . ILE A 1 179 ? 3.362 3.597 -16.548 1.00 92.94 179 ILE A C 1
ATOM 1454 O O . ILE A 1 179 ? 2.695 3.680 -17.575 1.00 92.94 179 ILE A O 1
ATOM 1458 N N . HIS A 1 180 ? 3.404 2.499 -15.795 1.00 91.94 180 HIS A N 1
ATOM 1459 C CA . HIS A 1 180 ? 2.734 1.253 -16.144 1.00 91.94 180 HIS A CA 1
ATOM 1460 C C . HIS A 1 180 ? 2.549 0.379 -14.897 1.00 91.94 180 HIS A C 1
ATOM 1462 O O . HIS A 1 180 ? 3.382 0.407 -13.989 1.00 91.94 180 HIS A O 1
ATOM 1468 N N . PHE A 1 181 ? 1.469 -0.396 -14.866 1.00 92.06 181 PHE A N 1
ATOM 1469 C CA . PHE A 1 181 ? 1.284 -1.486 -13.917 1.00 92.06 181 PHE A CA 1
ATOM 1470 C C . PHE A 1 181 ? 0.937 -2.751 -14.701 1.00 92.06 181 PHE A C 1
ATOM 1472 O O . PHE A 1 181 ? -0.043 -2.755 -15.443 1.00 92.06 181 PHE A O 1
ATOM 1479 N N . ASP A 1 182 ? 1.759 -3.782 -14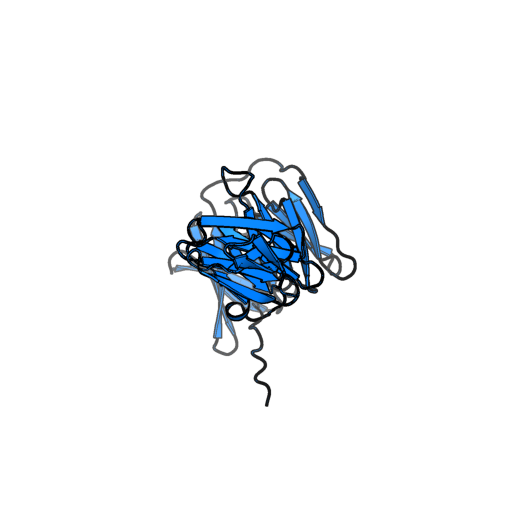.542 1.00 90.75 182 ASP A N 1
ATOM 1480 C CA . ASP A 1 182 ? 1.539 -5.107 -15.113 1.00 90.75 182 ASP A CA 1
ATOM 1481 C C . ASP A 1 182 ? 0.843 -5.968 -14.056 1.00 90.75 182 ASP A C 1
ATOM 1483 O O . ASP A 1 182 ? 1.445 -6.291 -13.027 1.00 90.75 182 ASP A O 1
ATOM 1487 N N . GLU A 1 183 ? -0.430 -6.295 -14.285 1.00 88.12 183 GLU A N 1
ATOM 1488 C CA . GLU A 1 183 ? -1.240 -7.073 -13.341 1.00 88.12 183 GLU A CA 1
ATOM 1489 C C . GLU A 1 183 ? -0.808 -8.545 -13.273 1.00 88.12 183 GLU A C 1
ATOM 1491 O O . GLU A 1 183 ? -0.875 -9.152 -12.205 1.00 88.12 183 GLU A O 1
ATOM 1496 N N . GLU A 1 184 ? -0.326 -9.121 -14.380 1.00 88.19 184 GLU A N 1
ATOM 1497 C CA . GLU A 1 184 ? 0.080 -10.530 -14.436 1.00 88.19 184 GLU A CA 1
ATOM 1498 C C . GLU A 1 184 ? 1.397 -10.750 -13.687 1.00 88.19 184 GLU A C 1
ATOM 1500 O O . GLU A 1 184 ? 1.557 -11.719 -12.940 1.00 88.19 184 GLU A O 1
ATOM 1505 N N . LEU A 1 185 ? 2.339 -9.821 -13.857 1.00 88.94 185 LEU A N 1
ATOM 1506 C CA . LEU A 1 185 ? 3.651 -9.869 -13.219 1.00 88.94 185 LEU A CA 1
ATOM 1507 C C . LEU A 1 185 ? 3.696 -9.121 -11.880 1.00 88.94 185 LEU A C 1
ATOM 1509 O O . LEU A 1 185 ? 4.721 -9.179 -11.196 1.00 88.94 185 LEU A O 1
ATOM 1513 N N . ASN A 1 186 ? 2.617 -8.422 -11.506 1.00 92.25 186 ASN A N 1
ATOM 1514 C CA . ASN A 1 186 ? 2.539 -7.514 -10.357 1.00 92.25 186 ASN A CA 1
ATOM 1515 C C . ASN A 1 186 ? 3.688 -6.500 -10.326 1.00 92.25 186 ASN A C 1
ATOM 1517 O O . ASN A 1 186 ? 4.323 -6.272 -9.286 1.00 92.25 186 ASN A O 1
ATOM 1521 N N . ARG A 1 187 ? 3.987 -5.899 -11.480 1.00 92.69 187 ARG A N 1
ATOM 1522 C CA . ARG A 1 187 ? 5.101 -4.957 -11.616 1.00 92.69 187 ARG A CA 1
ATOM 1523 C C . ARG A 1 187 ? 4.618 -3.534 -11.751 1.0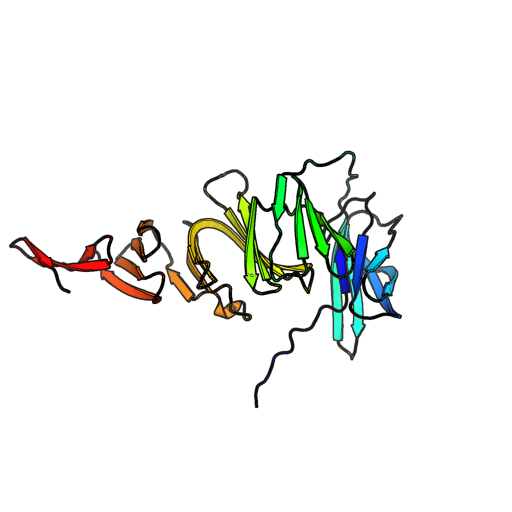0 92.69 187 ARG A C 1
ATOM 1525 O O . ARG A 1 187 ? 3.815 -3.220 -12.620 1.00 92.69 187 ARG A O 1
ATOM 1532 N N . LEU A 1 188 ? 5.161 -2.661 -10.916 1.00 94.50 188 LEU A N 1
ATOM 1533 C CA . LEU A 1 188 ? 4.837 -1.244 -10.898 1.00 94.50 188 LEU A CA 1
ATOM 1534 C C . LEU A 1 188 ? 6.020 -0.429 -11.413 1.00 94.50 188 LEU A C 1
ATOM 1536 O O . LEU A 1 188 ? 7.099 -0.449 -10.825 1.00 94.50 188 LEU A O 1
ATOM 1540 N N . TRP A 1 189 ? 5.787 0.334 -12.475 1.00 94.75 189 TRP A N 1
ATOM 1541 C CA . TRP A 1 189 ? 6.747 1.269 -13.047 1.00 94.75 189 TRP A CA 1
ATOM 1542 C C . TRP A 1 189 ? 6.312 2.693 -12.758 1.00 94.75 189 TRP A C 1
ATOM 1544 O O . TRP A 1 189 ? 5.227 3.126 -13.161 1.00 94.75 189 TRP A O 1
ATOM 1554 N N . ILE A 1 190 ? 7.165 3.427 -12.056 1.00 94.69 190 ILE A N 1
ATOM 1555 C CA . ILE A 1 190 ? 6.865 4.769 -11.571 1.00 94.69 190 ILE A CA 1
ATOM 1556 C C . ILE A 1 190 ? 8.044 5.716 -11.779 1.00 94.69 190 ILE A C 1
ATOM 1558 O O . ILE A 1 190 ? 9.206 5.316 -11.754 1.00 94.69 190 ILE A O 1
ATOM 1562 N N . PHE A 1 191 ? 7.744 6.999 -11.972 1.00 94.25 191 PHE A N 1
ATOM 1563 C CA . PHE A 1 191 ? 8.754 8.029 -12.203 1.00 94.25 191 PHE A CA 1
ATOM 1564 C C . PHE A 1 191 ? 8.515 9.284 -11.371 1.00 94.25 191 PHE A C 1
ATOM 1566 O O . PHE A 1 191 ? 7.389 9.751 -11.206 1.00 94.25 191 PHE A O 1
ATOM 1573 N N . CYS A 1 192 ? 9.596 9.863 -10.861 1.00 90.81 192 CYS A N 1
ATOM 1574 C CA . CYS A 1 192 ? 9.588 11.142 -10.168 1.00 90.81 192 CYS A CA 1
ATOM 1575 C C . CYS A 1 192 ? 10.841 11.928 -10.578 1.00 90.81 192 CYS A C 1
ATOM 1577 O O . CYS A 1 192 ? 11.934 11.383 -10.442 1.00 90.81 192 CYS A O 1
ATOM 1579 N N . PRO A 1 193 ? 10.744 13.201 -11.013 1.00 87.06 193 PRO A N 1
ATOM 1580 C CA . PRO A 1 193 ? 11.914 13.966 -11.460 1.00 87.06 193 PRO A CA 1
ATOM 1581 C C . PRO A 1 193 ? 13.065 14.018 -10.446 1.00 87.06 193 PRO A C 1
ATOM 1583 O O . PRO A 1 193 ? 14.226 14.052 -10.832 1.00 87.06 193 PRO A O 1
ATOM 1586 N N . GLN A 1 194 ? 12.757 14.009 -9.145 1.00 87.31 194 GLN A N 1
ATOM 1587 C CA . GLN A 1 194 ? 13.762 14.072 -8.081 1.00 87.31 194 GLN A CA 1
ATOM 1588 C C . GLN A 1 194 ? 14.353 12.706 -7.707 1.00 87.31 194 GLN A C 1
ATOM 1590 O O . GLN A 1 194 ? 15.424 12.666 -7.110 1.00 87.31 194 GLN A O 1
ATOM 1595 N N . LYS A 1 195 ? 13.650 11.602 -7.992 1.00 88.75 195 LYS A N 1
ATOM 1596 C CA . LYS A 1 195 ? 14.050 10.247 -7.560 1.00 88.75 195 LYS A CA 1
ATOM 1597 C C . LYS A 1 195 ? 14.506 9.357 -8.719 1.00 88.75 195 LYS A C 1
ATOM 1599 O O . LYS A 1 195 ? 15.306 8.455 -8.504 1.00 88.75 195 LYS A O 1
ATOM 1604 N N . GLY A 1 196 ? 14.073 9.673 -9.938 1.00 93.38 196 GLY A N 1
ATOM 1605 C CA . GLY A 1 196 ? 14.341 8.905 -11.143 1.00 93.38 196 GLY A CA 1
ATOM 1606 C C . GLY A 1 196 ? 13.183 7.991 -11.539 1.00 93.38 196 GLY A C 1
ATOM 1607 O O . GLY A 1 196 ? 12.031 8.190 -11.134 1.00 93.38 196 GLY A O 1
ATOM 1608 N N . LEU A 1 197 ? 13.505 7.018 -12.387 1.00 95.56 197 LEU A N 1
ATOM 1609 C CA . LEU A 1 197 ? 12.612 5.944 -12.812 1.00 95.56 197 LEU A CA 1
ATOM 1610 C C . LEU A 1 197 ? 12.859 4.713 -11.948 1.00 95.56 197 LEU A C 1
ATOM 1612 O O . LEU A 1 197 ? 14.007 4.321 -11.737 1.00 95.56 197 LEU A O 1
ATOM 1616 N N . HIS A 1 198 ? 11.774 4.090 -11.503 1.00 95.31 198 HIS A N 1
ATOM 1617 C CA . HIS A 1 198 ? 11.806 2.910 -10.657 1.00 95.31 198 HIS A CA 1
ATOM 1618 C C . HIS A 1 198 ? 10.861 1.835 -11.193 1.00 95.31 198 HIS A C 1
ATOM 1620 O O . HIS A 1 198 ? 9.733 2.134 -11.592 1.00 95.31 198 HIS A O 1
ATOM 1626 N N . GLY A 1 199 ? 11.324 0.589 -11.172 1.00 94.88 199 GLY A N 1
ATOM 1627 C CA . GLY A 1 199 ? 10.516 -0.604 -11.383 1.00 94.88 199 GLY A CA 1
ATOM 1628 C C . GLY A 1 199 ? 10.464 -1.418 -10.097 1.00 94.88 199 GLY A C 1
ATOM 1629 O O . GLY A 1 199 ? 11.507 -1.680 -9.495 1.00 94.88 199 GLY A O 1
ATOM 1630 N N . PHE A 1 200 ? 9.268 -1.838 -9.694 1.00 94.12 200 PHE A N 1
ATOM 1631 C CA . PHE A 1 200 ? 9.041 -2.659 -8.508 1.00 94.12 200 PHE A CA 1
ATOM 1632 C C . PHE A 1 200 ? 8.337 -3.965 -8.863 1.00 94.12 200 PHE A C 1
ATOM 1634 O O . PHE A 1 200 ? 7.364 -3.949 -9.608 1.00 94.12 200 PHE A O 1
ATOM 1641 N N . ASN A 1 201 ? 8.771 -5.078 -8.278 1.00 93.12 201 ASN A N 1
ATOM 1642 C CA . ASN A 1 201 ? 8.024 -6.330 -8.224 1.00 93.12 201 ASN A CA 1
ATOM 1643 C C . ASN A 1 201 ? 7.265 -6.405 -6.892 1.00 93.12 201 ASN A C 1
ATOM 1645 O O . ASN A 1 201 ? 7.853 -6.674 -5.843 1.00 93.12 201 ASN A O 1
ATOM 1649 N N . LEU A 1 202 ? 5.952 -6.177 -6.932 1.00 91.44 202 LEU A N 1
ATOM 1650 C CA . LEU A 1 202 ? 5.115 -6.092 -5.734 1.00 91.44 202 LEU A CA 1
ATOM 1651 C C . LEU A 1 202 ? 4.768 -7.463 -5.136 1.00 91.44 202 LEU A C 1
ATOM 1653 O O . LEU A 1 202 ? 4.319 -7.525 -3.992 1.00 91.44 202 LEU A O 1
ATOM 1657 N N . SER A 1 203 ? 5.007 -8.563 -5.857 1.00 84.44 203 SER A N 1
ATOM 1658 C CA . SER A 1 203 ? 4.800 -9.917 -5.329 1.00 84.44 203 SER A CA 1
ATOM 1659 C C . SER A 1 203 ? 5.876 -10.354 -4.334 1.00 84.44 203 SER A C 1
ATOM 1661 O O . SER A 1 203 ? 5.659 -11.321 -3.602 1.00 84.44 203 SER A O 1
ATOM 1663 N N . SER A 1 204 ? 7.034 -9.682 -4.280 1.00 77.19 204 SER A N 1
ATOM 1664 C CA . SER A 1 204 ? 8.070 -10.042 -3.308 1.00 77.19 204 SER A CA 1
ATOM 1665 C C . SER A 1 204 ? 7.596 -9.759 -1.878 1.00 77.19 204 SER A C 1
ATOM 1667 O O . SER A 1 204 ? 7.098 -8.674 -1.557 1.00 77.19 204 SER A O 1
ATOM 1669 N N . SER A 1 205 ? 7.769 -10.736 -0.987 1.00 70.94 205 SER A N 1
ATOM 1670 C CA . SER A 1 205 ? 7.483 -10.586 0.445 1.00 70.94 205 SER A CA 1
ATOM 1671 C C . SER A 1 205 ? 8.560 -9.782 1.182 1.00 70.94 205 SER A C 1
ATOM 1673 O O . SER A 1 205 ? 8.330 -9.346 2.309 1.00 70.94 205 SER A O 1
ATOM 1675 N N . ILE A 1 206 ? 9.717 -9.561 0.551 1.00 70.19 206 ILE A N 1
ATOM 1676 C CA . ILE A 1 206 ? 10.861 -8.854 1.124 1.00 70.19 206 ILE A CA 1
ATOM 1677 C C . ILE A 1 206 ? 10.924 -7.462 0.498 1.00 70.19 206 ILE A C 1
ATOM 1679 O O . ILE A 1 206 ? 11.290 -7.315 -0.665 1.00 70.19 206 ILE A O 1
ATOM 1683 N N . ALA A 1 207 ? 10.597 -6.429 1.279 1.00 70.38 207 ALA A N 1
ATOM 1684 C CA . ALA A 1 207 ? 10.541 -5.045 0.798 1.00 70.38 207 ALA A CA 1
ATOM 1685 C C . ALA A 1 207 ? 11.847 -4.586 0.119 1.00 70.38 207 ALA A C 1
ATOM 1687 O O . ALA A 1 207 ? 11.813 -3.964 -0.937 1.00 70.38 207 ALA A O 1
ATOM 1688 N N . THR A 1 208 ? 13.008 -4.964 0.666 1.00 66.44 208 THR A N 1
ATOM 1689 C CA . THR A 1 208 ? 14.323 -4.602 0.107 1.00 66.44 208 THR A CA 1
ATOM 1690 C C . THR A 1 208 ? 14.630 -5.252 -1.242 1.00 66.44 208 THR A C 1
ATOM 1692 O O . THR A 1 208 ? 15.554 -4.818 -1.916 1.00 66.44 208 THR A O 1
ATOM 1695 N N . GLU A 1 209 ? 13.885 -6.284 -1.634 1.00 74.88 209 GLU A N 1
ATOM 1696 C CA . GLU A 1 209 ? 14.049 -6.993 -2.909 1.00 74.88 209 GLU A CA 1
ATOM 1697 C C . GLU A 1 209 ? 12.969 -6.605 -3.931 1.00 74.88 209 GLU A C 1
ATOM 1699 O O . GLU A 1 209 ? 12.921 -7.166 -5.024 1.00 74.88 209 GLU A O 1
ATOM 1704 N N . ARG A 1 210 ? 12.071 -5.670 -3.586 1.00 85.06 210 ARG A N 1
ATOM 1705 C CA . ARG A 1 210 ? 10.993 -5.244 -4.487 1.00 85.06 210 ARG A CA 1
ATOM 1706 C C . ARG A 1 210 ? 11.492 -4.345 -5.602 1.00 85.06 210 ARG A C 1
ATOM 1708 O O . ARG A 1 210 ? 10.958 -4.438 -6.698 1.00 85.06 210 ARG A O 1
ATOM 1715 N N . GLU A 1 211 ? 12.467 -3.475 -5.351 1.00 89.19 211 GLU A N 1
ATOM 1716 C CA . GLU A 1 211 ? 13.014 -2.604 -6.395 1.00 89.19 211 GLU A CA 1
ATOM 1717 C C . GLU A 1 211 ? 13.880 -3.430 -7.353 1.00 89.19 211 GLU A C 1
ATOM 1719 O O . GLU A 1 211 ? 14.973 -3.871 -7.006 1.00 89.19 211 GLU A O 1
ATOM 1724 N N . ILE A 1 212 ? 13.363 -3.660 -8.558 1.00 92.62 212 ILE A N 1
ATOM 1725 C CA . ILE A 1 212 ? 14.017 -4.478 -9.586 1.00 92.62 212 ILE A CA 1
ATOM 1726 C C . ILE A 1 212 ? 14.868 -3.630 -10.529 1.00 92.62 212 ILE A C 1
ATOM 1728 O O . ILE A 1 212 ? 15.878 -4.106 -11.038 1.00 92.62 212 ILE A O 1
ATOM 1732 N N . ILE A 1 213 ? 14.481 -2.370 -10.750 1.00 93.94 213 ILE A N 1
ATOM 1733 C CA . ILE A 1 213 ? 15.226 -1.417 -11.574 1.00 93.94 213 ILE A CA 1
ATOM 1734 C C . ILE A 1 213 ? 15.164 -0.039 -10.935 1.00 93.94 213 ILE A C 1
ATOM 1736 O O . ILE A 1 213 ? 14.103 0.417 -10.510 1.00 93.94 213 ILE A O 1
ATOM 1740 N N . LYS A 1 214 ? 16.302 0.656 -10.965 1.00 94.38 214 LYS A N 1
ATOM 1741 C CA . LYS A 1 214 ? 16.410 2.065 -10.606 1.00 94.38 214 LYS A CA 1
ATOM 1742 C C . LYS A 1 214 ? 17.322 2.791 -11.590 1.00 94.38 214 LYS A C 1
ATOM 1744 O O . LYS A 1 214 ? 18.478 2.409 -11.768 1.00 94.38 214 LYS A O 1
ATOM 1749 N N . ILE A 1 215 ? 16.811 3.857 -12.200 1.00 93.81 215 ILE A N 1
ATOM 1750 C CA . ILE A 1 215 ? 17.593 4.783 -13.026 1.00 93.81 215 ILE A CA 1
ATOM 1751 C C . ILE A 1 215 ? 17.482 6.173 -12.413 1.00 93.81 215 ILE A C 1
ATOM 1753 O O . ILE A 1 215 ? 16.421 6.798 -12.438 1.00 93.81 215 ILE A O 1
ATOM 1757 N N . GLU A 1 216 ? 18.589 6.658 -11.862 1.00 91.94 216 GLU A N 1
ATOM 1758 C CA . GLU A 1 216 ? 18.686 8.001 -11.292 1.00 91.94 216 GLU A CA 1
ATOM 1759 C C . GLU A 1 216 ? 18.828 9.066 -12.392 1.00 91.94 216 GLU A C 1
ATOM 1761 O O . GLU A 1 216 ? 19.277 8.774 -13.500 1.00 91.94 216 GLU A O 1
ATOM 1766 N N . LEU A 1 217 ? 18.468 10.315 -12.072 1.00 87.88 217 LEU A N 1
ATOM 1767 C CA . LEU A 1 217 ? 18.700 11.491 -12.930 1.00 87.88 217 LEU A CA 1
ATOM 1768 C C . LEU A 1 217 ? 18.112 11.368 -14.351 1.00 87.88 217 LEU A C 1
ATOM 1770 O O . LEU A 1 217 ? 18.716 11.778 -15.343 1.00 87.88 217 LEU A O 1
ATOM 1774 N N . VAL A 1 218 ? 16.911 10.799 -14.450 1.00 92.62 218 VAL A N 1
ATOM 1775 C CA . VAL A 1 218 ? 16.168 10.708 -15.711 1.00 92.62 218 VAL A CA 1
ATOM 1776 C C . VAL A 1 218 ? 15.571 12.077 -16.049 1.00 92.62 218 VAL A C 1
ATOM 1778 O O . VAL A 1 218 ? 14.688 12.574 -15.351 1.00 92.62 218 VAL A O 1
ATOM 1781 N N . ASN A 1 219 ? 16.044 12.670 -17.145 1.00 89.81 219 ASN A N 1
ATOM 1782 C CA . ASN A 1 219 ? 15.581 13.958 -17.664 1.00 89.81 219 ASN A CA 1
ATOM 1783 C C . ASN A 1 219 ? 14.208 13.832 -18.324 1.00 89.81 219 ASN A C 1
ATOM 1785 O O . ASN A 1 219 ? 13.342 14.700 -18.187 1.00 89.81 219 ASN A O 1
ATOM 1789 N N . ARG A 1 220 ? 14.016 12.740 -19.066 1.00 89.69 220 ARG A N 1
ATOM 1790 C CA . ARG A 1 220 ? 12.790 12.444 -19.801 1.00 89.69 220 ARG A CA 1
ATOM 1791 C C . ARG A 1 220 ? 12.624 10.942 -19.930 1.00 89.69 220 ARG A C 1
ATOM 1793 O O . ARG A 1 220 ? 13.609 10.216 -19.998 1.00 89.69 220 ARG A O 1
ATOM 1800 N N . PHE A 1 221 ? 11.382 10.488 -20.022 1.00 92.00 221 PHE A N 1
ATOM 1801 C CA . PHE A 1 221 ? 11.091 9.122 -20.420 1.00 92.00 221 PHE A CA 1
ATOM 1802 C C . PHE A 1 221 ? 10.008 9.087 -21.503 1.00 92.00 221 PHE A C 1
ATOM 1804 O O . PHE A 1 221 ? 9.217 10.026 -21.646 1.00 92.00 221 PHE A O 1
ATOM 1811 N N . HIS A 1 222 ? 9.990 8.000 -22.262 1.00 90.62 222 HIS A N 1
ATOM 1812 C CA . HIS A 1 222 ? 8.919 7.609 -23.166 1.00 90.62 222 HIS A CA 1
ATOM 1813 C C . HIS A 1 222 ? 8.551 6.154 -22.875 1.00 90.62 222 HIS A C 1
ATOM 1815 O O . HIS A 1 222 ? 9.426 5.361 -22.544 1.00 90.62 222 HIS A O 1
ATOM 1821 N N . SER A 1 223 ? 7.272 5.809 -22.981 1.00 88.94 223 SER A N 1
ATOM 1822 C CA . SER A 1 223 ? 6.793 4.442 -22.785 1.00 88.94 223 SER A CA 1
ATOM 1823 C C . SER A 1 223 ? 5.827 4.089 -23.906 1.00 88.94 223 SER A C 1
ATOM 1825 O O . SER A 1 223 ? 4.851 4.814 -24.117 1.00 88.94 223 SER A O 1
ATOM 1827 N N . ASN A 1 224 ? 6.101 2.992 -24.612 1.00 82.06 224 ASN A N 1
ATOM 1828 C CA . ASN A 1 224 ? 5.172 2.413 -25.576 1.00 82.06 224 ASN A CA 1
ATOM 1829 C C . ASN A 1 224 ? 4.290 1.401 -24.839 1.00 82.06 224 ASN A C 1
ATOM 1831 O O . ASN A 1 224 ? 4.644 0.228 -24.752 1.00 82.06 224 ASN A O 1
ATOM 1835 N N . HIS A 1 225 ? 3.210 1.908 -24.232 1.00 64.75 225 HIS A N 1
ATOM 1836 C CA . HIS A 1 225 ? 2.026 1.187 -23.743 1.00 64.75 225 HIS A CA 1
ATOM 1837 C C . HIS A 1 225 ? 2.193 -0.330 -23.504 1.00 64.75 225 HIS A C 1
ATOM 1839 O O . HIS A 1 225 ? 1.424 -1.109 -24.062 1.00 64.75 225 HIS A O 1
ATOM 1845 N N . ASN A 1 226 ? 3.141 -0.711 -22.630 1.00 69.06 226 ASN A N 1
ATOM 1846 C CA . ASN A 1 226 ? 3.371 -2.039 -22.019 1.00 69.06 226 ASN A CA 1
ATOM 1847 C C . ASN A 1 226 ? 4.616 -2.817 -22.486 1.00 69.06 226 ASN A C 1
ATOM 1849 O O . ASN A 1 226 ? 4.915 -3.850 -21.896 1.00 69.06 226 ASN A O 1
ATOM 1853 N N . SER A 1 227 ? 5.377 -2.342 -23.473 1.00 84.38 227 SER A N 1
ATOM 1854 C CA . SER A 1 227 ? 6.559 -3.083 -23.951 1.00 84.38 227 SER A CA 1
ATOM 1855 C C . SER A 1 227 ? 7.855 -2.527 -23.378 1.00 84.38 227 SER A C 1
ATOM 1857 O O . SER A 1 227 ? 8.579 -3.223 -22.669 1.00 84.38 227 SER A O 1
ATOM 1859 N N . ILE A 1 228 ? 8.143 -1.256 -23.666 1.00 90.81 228 ILE A N 1
ATOM 1860 C CA . ILE A 1 228 ? 9.463 -0.672 -23.427 1.00 90.81 228 ILE A CA 1
ATOM 1861 C C . ILE A 1 228 ? 9.345 0.710 -22.802 1.00 90.81 228 ILE A C 1
ATOM 1863 O O . ILE A 1 228 ? 8.497 1.518 -23.193 1.00 90.81 228 ILE A O 1
ATOM 1867 N N . ILE A 1 229 ? 10.246 0.993 -21.861 1.00 94.00 229 ILE A N 1
ATOM 1868 C CA . ILE A 1 229 ? 10.493 2.337 -21.347 1.00 94.00 229 ILE 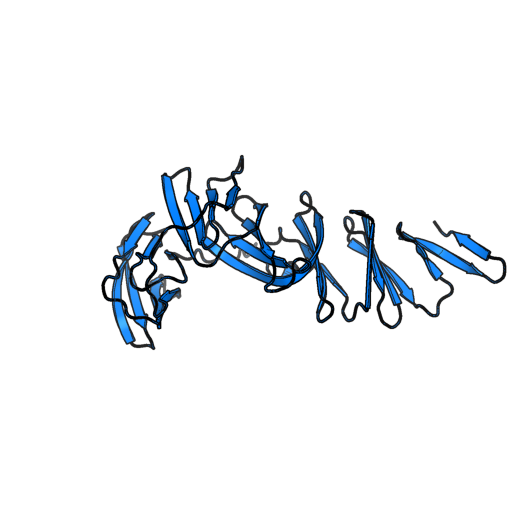A CA 1
ATOM 1869 C C . ILE A 1 229 ? 11.852 2.819 -21.844 1.00 94.00 229 ILE A C 1
ATOM 1871 O O . ILE A 1 229 ? 12.885 2.238 -21.520 1.00 94.00 229 ILE A O 1
ATOM 1875 N N . LEU A 1 230 ? 11.853 3.922 -22.588 1.00 93.81 230 LEU A N 1
ATOM 1876 C CA . LEU A 1 230 ? 13.061 4.667 -22.919 1.00 93.81 230 LEU A CA 1
ATOM 1877 C C . LEU A 1 230 ? 13.265 5.770 -21.884 1.00 93.81 230 LEU A C 1
ATOM 1879 O O . LEU A 1 230 ? 12.428 6.661 -21.758 1.00 93.81 230 LEU A O 1
ATOM 1883 N N . ALA A 1 231 ? 14.382 5.741 -21.170 1.00 94.19 231 ALA A N 1
ATOM 1884 C CA . ALA A 1 231 ? 14.790 6.749 -20.206 1.00 94.19 231 ALA A CA 1
ATOM 1885 C C . ALA A 1 231 ? 16.026 7.501 -20.712 1.00 94.19 231 ALA A C 1
ATOM 1887 O O . ALA A 1 231 ? 17.076 6.917 -20.975 1.00 94.19 231 ALA A O 1
ATOM 1888 N N . GLU A 1 232 ? 15.908 8.817 -20.824 1.00 93.19 232 GLU A N 1
ATOM 1889 C CA . GLU A 1 232 ? 16.995 9.711 -21.199 1.00 93.19 232 GLU A CA 1
ATOM 1890 C C . GLU A 1 232 ? 17.658 10.272 -19.932 1.00 93.19 232 GLU A C 1
ATOM 1892 O O . GLU A 1 232 ? 17.015 10.987 -19.159 1.00 93.19 232 GLU A O 1
ATOM 1897 N N . THR A 1 233 ? 18.943 9.982 -19.722 1.00 92.88 233 THR A N 1
ATOM 1898 C CA . THR A 1 233 ? 19.765 10.600 -18.663 1.00 92.88 233 THR A CA 1
ATOM 1899 C C . THR A 1 233 ? 20.560 11.776 -19.237 1.00 92.88 233 THR A C 1
ATOM 1901 O O . THR A 1 233 ? 20.260 12.263 -20.328 1.00 92.88 233 THR A O 1
ATOM 1904 N N . GLU A 1 234 ? 21.553 12.303 -18.521 1.00 92.06 234 GLU A N 1
ATOM 1905 C CA . GLU A 1 234 ? 22.454 13.333 -19.056 1.00 92.06 234 GLU A CA 1
ATOM 1906 C C . GLU A 1 234 ? 23.267 12.818 -20.258 1.00 92.06 234 GLU A C 1
ATOM 1908 O O . GLU A 1 234 ? 23.305 13.460 -21.308 1.00 92.06 234 GLU A O 1
ATOM 1913 N N . ASP A 1 235 ? 23.834 11.621 -20.131 1.00 93.56 235 ASP A N 1
ATOM 1914 C CA . ASP A 1 235 ? 24.884 11.067 -20.987 1.00 93.56 235 ASP A CA 1
ATOM 1915 C C . ASP A 1 235 ? 24.446 9.869 -21.845 1.00 93.56 235 ASP A C 1
ATOM 1917 O O . ASP A 1 235 ? 25.105 9.553 -22.840 1.00 93.56 235 ASP A O 1
ATOM 1921 N N . LYS A 1 236 ? 23.327 9.215 -21.511 1.00 94.06 236 LYS A N 1
ATOM 1922 C CA . LYS A 1 236 ? 22.850 8.003 -22.193 1.00 94.06 236 LYS A CA 1
ATOM 1923 C C . LYS A 1 236 ? 21.339 7.977 -22.410 1.00 94.06 236 LYS A C 1
ATOM 1925 O O . LYS A 1 236 ? 20.573 8.733 -21.810 1.00 94.06 236 LYS A O 1
ATOM 1930 N N . ILE A 1 237 ? 20.929 7.073 -23.291 1.00 92.81 237 ILE A N 1
ATOM 1931 C CA . ILE A 1 237 ? 19.555 6.595 -23.438 1.00 92.81 237 ILE A CA 1
ATOM 1932 C C . ILE A 1 237 ? 19.544 5.147 -22.956 1.00 92.81 237 ILE A C 1
ATOM 1934 O O . ILE A 1 237 ? 20.403 4.358 -23.349 1.00 92.81 237 ILE A O 1
ATOM 1938 N N . VAL A 1 238 ? 18.596 4.813 -22.086 1.00 94.00 238 VAL A N 1
ATOM 1939 C CA . VAL A 1 238 ? 18.404 3.471 -21.535 1.00 94.00 238 VAL A CA 1
ATOM 1940 C C . VAL A 1 238 ? 17.041 2.962 -21.978 1.00 94.00 238 VAL A C 1
ATOM 1942 O O . VAL A 1 238 ? 16.034 3.591 -21.675 1.00 94.00 238 VAL A O 1
ATOM 1945 N N . ALA A 1 239 ? 17.007 1.841 -22.685 1.00 93.44 239 ALA A N 1
ATOM 1946 C CA . ALA A 1 239 ? 15.791 1.113 -23.001 1.00 93.44 239 ALA A CA 1
ATOM 1947 C C . ALA A 1 239 ? 15.620 -0.039 -22.014 1.00 93.44 239 ALA A C 1
ATOM 1949 O O . ALA A 1 239 ? 16.567 -0.778 -21.745 1.00 93.44 239 ALA A O 1
ATOM 1950 N N . ILE A 1 240 ? 14.419 -0.161 -21.465 1.00 94.00 240 ILE A N 1
ATOM 1951 C CA . ILE A 1 240 ? 14.038 -1.208 -20.526 1.00 94.00 240 ILE A CA 1
ATOM 1952 C C . ILE A 1 240 ? 12.854 -1.949 -21.119 1.00 94.00 240 ILE A C 1
ATOM 1954 O O . ILE A 1 240 ? 11.803 -1.336 -21.308 1.00 94.00 240 ILE A O 1
ATOM 1958 N N . ASP A 1 241 ? 12.990 -3.248 -21.342 1.00 91.56 241 ASP A N 1
ATOM 1959 C CA . ASP A 1 241 ? 11.841 -4.106 -21.604 1.00 91.56 241 ASP A CA 1
ATOM 1960 C C . ASP A 1 241 ? 11.110 -4.405 -20.281 1.00 91.56 241 ASP A C 1
ATOM 1962 O O . ASP A 1 241 ? 11.676 -4.932 -19.320 1.00 91.56 241 ASP A O 1
ATOM 1966 N N . ILE A 1 242 ? 9.837 -4.016 -20.215 1.00 89.62 242 ILE A N 1
ATOM 1967 C CA . ILE A 1 242 ? 8.992 -4.056 -19.011 1.00 89.62 242 ILE A CA 1
ATOM 1968 C C . ILE A 1 242 ? 8.787 -5.502 -18.513 1.00 89.62 242 ILE A C 1
ATOM 1970 O O . ILE A 1 242 ? 8.713 -5.749 -17.300 1.00 89.62 242 ILE A O 1
ATOM 1974 N N . SER A 1 243 ? 8.717 -6.461 -19.441 1.00 86.38 243 SER A N 1
ATOM 1975 C CA . SER A 1 243 ? 8.351 -7.858 -19.181 1.00 86.38 243 SER A CA 1
ATOM 1976 C C . SER A 1 243 ? 9.563 -8.740 -18.873 1.00 86.38 243 SER A C 1
ATOM 1978 O O . SER A 1 243 ? 9.552 -9.519 -17.917 1.00 86.38 243 SER A O 1
ATOM 1980 N N . SER A 1 244 ? 10.636 -8.615 -19.645 1.00 89.06 244 SER A N 1
ATOM 1981 C CA . SER A 1 244 ? 11.862 -9.408 -19.496 1.00 89.06 244 SER A CA 1
ATOM 1982 C C . SER A 1 244 ? 12.867 -8.788 -18.525 1.00 89.06 244 SER A C 1
ATOM 1984 O O . SER A 1 244 ? 13.704 -9.508 -17.983 1.00 89.06 244 SER A O 1
ATOM 1986 N N . LEU A 1 245 ? 12.748 -7.481 -18.248 1.00 91.25 245 LEU A N 1
ATOM 1987 C CA . LEU A 1 245 ? 13.732 -6.679 -17.510 1.00 91.25 245 LEU A CA 1
ATOM 1988 C C . LEU A 1 245 ? 15.079 -6.553 -18.230 1.00 91.25 245 LEU A C 1
ATOM 1990 O O . LEU A 1 245 ? 16.072 -6.168 -17.609 1.00 91.25 245 LEU A O 1
ATOM 1994 N N . GLU A 1 246 ? 15.130 -6.864 -19.526 1.00 91.69 246 GLU A N 1
ATOM 1995 C CA . GLU A 1 246 ? 16.316 -6.619 -20.335 1.00 91.69 246 GLU A CA 1
ATOM 1996 C C . GLU A 1 246 ? 16.573 -5.114 -20.452 1.00 91.69 246 GLU A C 1
ATOM 1998 O O . GLU A 1 246 ? 15.658 -4.309 -20.651 1.00 91.69 246 GLU A O 1
ATOM 2003 N N . ILE A 1 247 ? 17.842 -4.734 -20.288 1.00 92.88 247 ILE A N 1
ATOM 2004 C CA . ILE A 1 247 ? 18.282 -3.341 -20.317 1.00 92.88 247 ILE A CA 1
ATOM 2005 C C . ILE A 1 247 ? 19.301 -3.179 -21.433 1.00 92.88 247 ILE A C 1
ATOM 2007 O O . ILE A 1 247 ? 20.378 -3.779 -21.405 1.00 92.88 247 ILE A O 1
ATOM 2011 N N . LEU A 1 248 ? 18.991 -2.290 -22.367 1.00 92.00 248 LEU A N 1
ATOM 2012 C CA . LEU A 1 248 ? 19.924 -1.806 -23.374 1.00 92.00 248 LEU A CA 1
ATOM 2013 C C . LEU A 1 248 ? 20.251 -0.349 -23.073 1.00 92.00 248 LEU A C 1
ATOM 2015 O O . LEU A 1 248 ? 19.394 0.428 -22.659 1.00 92.00 248 LEU A O 1
ATOM 2019 N N . SER A 1 249 ? 21.504 0.052 -23.264 1.00 92.44 249 SER A N 1
ATOM 2020 C CA . SER A 1 249 ? 21.882 1.452 -23.085 1.00 92.44 249 SER A CA 1
ATOM 2021 C C . SER A 1 249 ? 22.905 1.889 -24.111 1.00 92.44 249 SER A C 1
ATOM 2023 O O . SER A 1 249 ? 23.823 1.138 -24.434 1.00 92.44 249 SER A O 1
ATOM 2025 N N . THR A 1 250 ? 22.753 3.119 -24.585 1.00 92.81 250 THR A N 1
ATOM 2026 C CA . THR A 1 250 ? 23.656 3.743 -25.547 1.00 92.81 250 THR A CA 1
ATOM 2027 C C . THR A 1 250 ? 24.047 5.137 -25.076 1.00 92.81 250 THR A C 1
ATOM 2029 O O . THR A 1 250 ? 23.216 5.886 -24.556 1.00 92.81 250 THR A O 1
ATOM 2032 N N . ALA A 1 251 ? 25.321 5.497 -25.236 1.00 93.00 251 ALA A N 1
ATOM 2033 C CA . ALA A 1 251 ? 25.777 6.856 -24.973 1.00 93.00 251 ALA A CA 1
ATOM 2034 C C . ALA A 1 251 ? 25.211 7.804 -26.037 1.00 93.00 251 ALA A C 1
ATOM 2036 O O . ALA A 1 251 ? 25.212 7.478 -27.224 1.00 93.00 251 ALA A O 1
ATOM 2037 N N . LYS A 1 252 ? 24.804 9.013 -25.638 1.00 89.25 252 LYS A N 1
ATOM 2038 C CA . LYS A 1 252 ? 24.290 10.034 -26.571 1.00 89.25 252 LYS A CA 1
ATOM 2039 C C . LYS A 1 252 ? 25.328 10.513 -27.588 1.00 89.25 252 LYS A C 1
ATOM 2041 O O . LYS A 1 252 ? 24.968 11.087 -28.608 1.00 89.25 252 LYS A O 1
ATOM 2046 N N . THR A 1 253 ? 26.609 10.312 -27.292 1.00 89.81 253 THR A N 1
ATOM 2047 C CA . THR A 1 253 ? 27.730 10.603 -28.193 1.00 89.81 253 THR A CA 1
ATOM 2048 C C . THR A 1 253 ? 28.010 9.477 -29.183 1.00 89.81 253 THR A C 1
ATOM 2050 O O . THR A 1 253 ? 28.858 9.649 -30.057 1.00 89.81 253 THR A O 1
ATOM 2053 N N . SER A 1 254 ? 27.354 8.322 -29.043 1.00 88.00 254 SER A N 1
ATOM 2054 C CA . SER A 1 254 ? 27.566 7.194 -29.939 1.00 88.00 254 SER A CA 1
ATOM 2055 C C . SER A 1 254 ? 26.751 7.339 -31.225 1.00 88.00 254 SER A C 1
ATOM 2057 O O . SER A 1 254 ? 25.737 8.035 -31.277 1.00 88.00 254 SER A O 1
ATOM 2059 N N . ASN A 1 255 ? 27.180 6.617 -32.255 1.00 87.25 255 ASN A N 1
ATOM 2060 C CA . ASN A 1 255 ? 26.420 6.461 -33.490 1.00 87.25 255 ASN A CA 1
ATOM 2061 C C . ASN A 1 255 ? 25.275 5.442 -33.356 1.00 87.25 255 ASN A C 1
ATOM 2063 O O . ASN A 1 255 ? 24.539 5.236 -34.314 1.00 87.25 255 ASN A O 1
ATOM 2067 N N . ILE A 1 256 ? 25.119 4.804 -32.193 1.00 87.69 256 ILE A N 1
ATOM 2068 C CA . ILE A 1 256 ? 24.098 3.792 -31.932 1.00 87.69 256 ILE A CA 1
ATOM 2069 C C . ILE A 1 256 ? 22.875 4.464 -31.304 1.00 87.69 256 ILE A C 1
ATOM 2071 O O . ILE A 1 256 ? 22.971 5.090 -30.245 1.00 87.69 256 ILE A O 1
ATOM 2075 N N . GLY A 1 257 ? 21.717 4.305 -31.933 1.00 85.44 257 GLY A N 1
ATOM 2076 C CA . GLY A 1 257 ? 20.419 4.720 -31.418 1.00 85.44 257 GLY A CA 1
ATOM 2077 C C . GLY A 1 257 ? 19.546 3.531 -31.026 1.00 85.44 257 GLY A C 1
ATOM 2078 O O . GLY A 1 257 ? 19.792 2.399 -31.437 1.00 85.44 257 GLY A O 1
ATOM 2079 N N . ILE A 1 258 ? 18.528 3.814 -30.215 1.00 86.88 258 ILE A N 1
ATOM 2080 C CA . ILE A 1 258 ? 17.466 2.871 -29.858 1.00 86.88 258 ILE A CA 1
ATOM 2081 C C . ILE A 1 258 ? 16.143 3.540 -30.228 1.00 86.88 258 ILE A C 1
ATOM 2083 O O . ILE A 1 258 ? 15.927 4.702 -29.866 1.00 86.88 258 ILE A O 1
ATOM 2087 N N . ASP A 1 259 ? 15.298 2.856 -30.994 1.00 84.44 259 ASP A N 1
ATOM 2088 C CA . ASP A 1 259 ? 13.978 3.362 -31.366 1.00 84.44 259 ASP A CA 1
ATOM 2089 C C . ASP A 1 259 ? 12.922 3.095 -30.276 1.00 84.44 259 ASP A C 1
ATOM 2091 O O . ASP A 1 259 ? 13.204 2.541 -29.212 1.00 84.44 259 ASP A O 1
ATOM 2095 N N . TYR A 1 260 ? 11.689 3.544 -30.524 1.00 82.31 260 TYR A N 1
ATOM 2096 C CA . TYR A 1 260 ? 10.575 3.421 -29.578 1.00 82.31 260 TYR A CA 1
ATOM 2097 C C . TYR A 1 260 ? 10.092 1.983 -29.349 1.00 82.31 260 TYR A C 1
ATOM 2099 O O . TYR A 1 260 ? 9.388 1.745 -28.367 1.00 82.31 260 TYR A O 1
ATOM 2107 N N . ASP A 1 261 ? 10.504 1.052 -30.206 1.00 81.62 261 ASP A N 1
ATOM 2108 C CA . ASP A 1 261 ? 10.190 -0.372 -30.131 1.00 81.62 261 ASP A CA 1
ATOM 2109 C C . ASP A 1 261 ? 11.395 -1.193 -29.638 1.00 81.62 261 ASP A C 1
ATOM 2111 O O . ASP A 1 261 ? 11.342 -2.421 -29.607 1.00 81.62 261 ASP A O 1
ATOM 2115 N N . GLY A 1 262 ? 12.469 -0.525 -29.195 1.00 78.75 262 GLY A N 1
ATOM 2116 C CA . GLY A 1 262 ? 13.678 -1.163 -28.669 1.00 78.75 262 GLY A CA 1
ATOM 2117 C C . GLY A 1 262 ? 14.663 -1.619 -29.739 1.00 78.75 262 GLY A C 1
ATOM 2118 O O . GLY A 1 262 ? 15.707 -2.173 -29.399 1.00 78.75 262 GLY A O 1
ATOM 2119 N N . GLY A 1 263 ? 14.365 -1.363 -31.013 1.00 82.94 263 GLY A N 1
ATOM 2120 C CA . GLY A 1 263 ? 15.246 -1.661 -32.129 1.00 82.94 263 GLY A CA 1
ATOM 2121 C C . GLY A 1 263 ? 16.527 -0.841 -32.044 1.00 82.94 263 GLY A C 1
ATOM 2122 O O . GLY A 1 263 ? 16.495 0.381 -31.872 1.00 82.94 263 GLY A O 1
ATOM 2123 N N . VAL A 1 264 ? 17.668 -1.514 -32.171 1.00 85.25 264 VAL A N 1
ATOM 2124 C CA . VAL A 1 264 ? 18.983 -0.871 -32.180 1.00 85.25 264 VAL A CA 1
ATOM 2125 C C . VAL A 1 264 ? 19.361 -0.533 -33.620 1.00 85.25 264 VAL A C 1
ATOM 2127 O O . VAL A 1 264 ? 19.214 -1.343 -34.536 1.00 85.25 264 VAL A O 1
ATOM 2130 N N . PHE A 1 265 ? 19.857 0.678 -33.844 1.00 86.06 265 PHE A N 1
ATOM 2131 C CA . PHE A 1 265 ? 20.319 1.104 -35.160 1.00 86.06 265 PHE A CA 1
ATOM 2132 C C . PHE A 1 265 ? 21.638 1.857 -35.068 1.00 86.06 265 PHE A C 1
ATOM 2134 O O . PHE A 1 265 ? 21.905 2.561 -34.098 1.00 86.06 265 PHE A O 1
ATOM 2141 N N . GLU A 1 266 ? 22.460 1.743 -36.103 1.00 86.88 266 GLU A N 1
ATOM 2142 C CA . GLU A 1 266 ? 23.706 2.482 -36.241 1.00 86.88 266 GLU A CA 1
ATOM 2143 C C . GLU A 1 266 ? 23.548 3.556 -37.317 1.00 86.88 266 GLU A C 1
ATOM 2145 O O . GLU A 1 266 ? 23.125 3.295 -38.444 1.00 86.88 266 GLU A O 1
ATOM 2150 N N . LYS A 1 267 ? 23.897 4.790 -36.972 1.00 79.88 267 LYS A N 1
ATOM 2151 C CA . LYS A 1 267 ? 23.974 5.902 -37.908 1.00 79.88 267 LYS A CA 1
ATOM 2152 C C . LYS A 1 267 ? 25.385 5.983 -38.480 1.00 79.88 267 LYS A C 1
ATOM 2154 O O . LYS A 1 267 ? 26.334 6.259 -37.751 1.00 79.88 267 LYS A O 1
ATOM 2159 N N . ASN A 1 268 ? 25.516 5.813 -39.787 1.00 81.75 268 ASN A N 1
ATOM 2160 C CA . ASN A 1 268 ? 26.767 6.049 -40.502 1.00 81.75 268 ASN A CA 1
ATOM 2161 C C . ASN A 1 268 ? 26.643 7.280 -41.420 1.00 81.75 268 ASN A C 1
ATOM 2163 O O . ASN A 1 268 ? 25.619 7.968 -41.430 1.00 81.75 268 ASN A O 1
ATOM 2167 N N . GLU A 1 269 ? 27.708 7.598 -42.161 1.00 75.62 269 GLU A N 1
ATOM 2168 C CA . GLU A 1 269 ? 27.718 8.731 -43.102 1.00 75.62 269 GLU A CA 1
ATOM 2169 C C . GLU A 1 269 ? 26.675 8.575 -44.227 1.00 75.62 269 GLU A C 1
ATOM 2171 O O . GLU A 1 269 ? 26.183 9.577 -44.746 1.00 75.62 269 GLU A O 1
ATOM 2176 N N . ASP A 1 270 ? 26.282 7.335 -44.538 1.00 75.31 270 ASP A N 1
ATOM 2177 C CA . ASP A 1 270 ? 25.393 6.975 -45.647 1.00 75.31 270 ASP A CA 1
ATOM 2178 C C . ASP A 1 270 ? 23.911 6.812 -45.245 1.00 75.31 270 ASP A C 1
ATOM 2180 O O . ASP A 1 270 ? 23.049 6.678 -46.116 1.00 75.31 270 ASP A O 1
ATOM 2184 N N . GLY A 1 271 ? 23.577 6.827 -43.947 1.00 75.88 271 GLY A N 1
ATOM 2185 C CA . GLY A 1 271 ? 22.202 6.679 -43.466 1.00 75.88 271 GLY A CA 1
ATOM 2186 C C . GLY A 1 271 ? 22.054 5.967 -42.117 1.00 75.88 271 GLY A C 1
ATOM 2187 O O . GLY A 1 271 ? 22.908 6.056 -41.237 1.00 75.88 271 GLY A O 1
ATOM 2188 N N . ILE A 1 272 ? 20.904 5.307 -41.934 1.00 75.50 272 ILE A N 1
ATOM 2189 C CA . ILE A 1 272 ? 20.568 4.504 -40.748 1.00 75.50 272 ILE A CA 1
ATOM 2190 C C . ILE A 1 272 ? 20.620 3.027 -41.146 1.00 75.50 272 ILE A C 1
ATOM 2192 O O . ILE A 1 272 ? 19.911 2.607 -42.062 1.00 75.50 272 ILE A O 1
ATOM 2196 N N . LEU A 1 273 ? 21.443 2.246 -40.451 1.00 73.81 273 LEU A N 1
ATOM 2197 C CA . LEU A 1 273 ? 21.513 0.793 -40.563 1.00 73.81 273 LEU A CA 1
ATOM 2198 C C . LEU A 1 273 ? 20.791 0.166 -39.369 1.00 73.81 273 LEU A C 1
ATOM 2200 O O . LEU A 1 273 ? 21.125 0.454 -38.224 1.00 73.81 273 LEU A O 1
ATOM 2204 N N . TYR A 1 274 ? 19.817 -0.703 -39.623 1.00 67.75 274 TYR A N 1
ATOM 2205 C CA . TYR A 1 274 ? 19.156 -1.470 -38.566 1.00 67.75 274 TYR A CA 1
ATOM 2206 C C . TYR A 1 274 ? 20.025 -2.666 -38.170 1.00 67.75 274 TYR A C 1
ATOM 2208 O O . TYR A 1 274 ? 20.448 -3.430 -39.043 1.00 67.75 274 TYR A O 1
ATOM 2216 N N . SER A 1 275 ? 20.271 -2.847 -36.872 1.00 60.16 275 SER A N 1
ATOM 2217 C CA . SER A 1 275 ? 20.813 -4.095 -36.332 1.00 60.16 275 SER A CA 1
ATOM 2218 C C . SER A 1 275 ? 19.685 -4.840 -35.626 1.00 60.16 275 SER A C 1
ATOM 2220 O O . SER A 1 275 ? 19.078 -4.282 -34.715 1.00 60.16 275 SER A O 1
ATOM 2222 N N . ASN A 1 276 ? 19.395 -6.068 -36.065 1.00 53.78 276 ASN A N 1
ATOM 2223 C CA . ASN A 1 276 ? 18.464 -6.956 -35.361 1.00 53.78 276 ASN A CA 1
ATOM 2224 C C . ASN A 1 276 ? 19.002 -7.329 -33.981 1.00 53.78 276 ASN A C 1
ATOM 2226 O O . ASN A 1 276 ? 20.198 -7.701 -33.919 1.00 53.78 276 ASN A O 1
#

Secondary structure (DSSP, 8-state):
----------SEEEESSEEETT--EEEEESSSS-EEEEEETTEEEEEEE--SEEEEE--TTPPSEEEEEEEEETTEEEEEEEEEESS---S---EEEEE--TT-SEEEEEESSEEEEEETTTTEEEEEET---SEEEESSSSEEEEEEEPTT-TT-EEEEEEETTTTEEEEEEEEEEEEEEETTTTEEEEEETTTEEEEEETT-SSGGG-EEEEE-S-SEEEEETTTEEEEE-SSEEEEEETTT--EEEEETTSSEEE-TTS-EEEEETTEEEEE-

Sequence (276 aa):
MEFRLKIMEEIFTILPSRGYQNEKFQIKSSQSGQEVHLYRNGEQVGKFKTREELSSIDFHDLQAGSYSAITIQNGKTLSANFQIEPAKRFGSSTVKNCFVFDDCDYSFVVMQDRLFIYNEKSGTLLYENHLSPHEIIKISNNIFLFISNASGNSKFENFALFDATQLSITETFNNFHKIHFDEELNRLWIFCPQKGLHGFNLSSSIATEREIIKIELVNRFHSNHNSIILAETEDKIVAIDISSLEILSTAKTSNIGIDYDGGVFEKNEDGILYSN

Foldseek 3Di:
DDPPPPPPQQQKEWPQLEEELPDKIKIAGQDWFFKKFKDFPRDTPDIDTDHHGIDIDPPNPDAFGKMWIWGADPNDIHIYIGTYHNDDDDDDFAWQDKDDDPQEQWIWTATPFKIWIARNVVRDIGIYGRQGANDWADQDHFWIWGWHAAPPDNQFIKIFIAGNSNRDTPDIDGGWGWPDADNVQRKTWTADQQFGTWIFRPNDPDPVPGTPDGDPQFPDWDADPQAWIWTDHPFKIWIAGNPPRDIDMDGPPAQWDADNNRWIWGQDPVGIGTDD

pLDDT: mean 85.31, std 12.92, range [23.91, 97.0]